Protein AF-A0A2D7XCR6-F1 (afdb_monomer)

Solvent-accessible surface area (backbone atoms only — not comparable to full-atom values): 17387 Å² total; per-residue (Å²): 134,80,71,100,60,92,82,86,73,69,48,76,46,76,46,35,70,49,90,88,59,67,80,61,60,60,57,54,53,33,57,76,72,70,48,51,69,46,80,44,79,47,67,51,41,66,53,44,62,70,72,45,60,90,96,56,85,56,62,68,60,48,54,51,52,54,49,53,51,55,51,50,51,35,57,75,71,67,51,78,59,48,79,42,65,48,27,28,55,55,31,52,40,43,23,50,50,22,43,78,77,59,76,34,99,42,68,63,69,50,64,43,68,41,96,85,66,82,41,38,37,34,23,89,36,37,85,41,52,60,71,59,51,54,53,49,38,62,76,66,64,58,88,76,81,79,78,63,91,56,66,86,61,61,55,60,65,58,53,51,41,49,51,51,50,53,50,41,36,70,77,40,51,50,49,62,52,54,55,58,51,44,78,76,60,78,59,48,84,82,56,88,50,67,90,72,29,70,75,86,79,68,73,94,49,93,89,65,83,83,69,94,55,92,86,55,90,80,80,63,87,87,53,70,89,70,57,71,80,71,75,88,71,91,71,86,88,80,91,77,90,80,86,90,85,80,88,88,82,89,78,86,85,76,92,80,90,81,88,56,94,78,88,84,91,130

pLDDT: mean 78.35, std 23.24, range [24.52, 97.38]

Structure (mmCIF, N/CA/C/O backbone):
data_AF-A0A2D7XCR6-F1
#
_entry.id   AF-A0A2D7XCR6-F1
#
loop_
_atom_site.group_PDB
_atom_site.id
_atom_site.type_symbol
_atom_site.label_atom_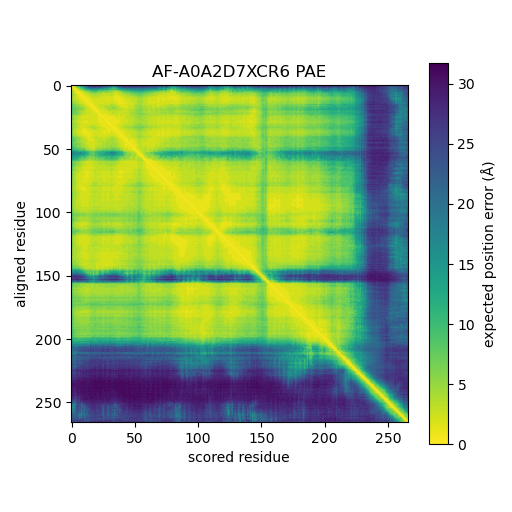id
_atom_site.label_alt_id
_atom_site.label_comp_id
_atom_site.label_asym_id
_atom_site.label_entity_id
_atom_site.label_seq_id
_atom_site.pdbx_PDB_ins_code
_atom_site.Cartn_x
_atom_site.Cartn_y
_atom_site.Cartn_z
_atom_site.occupancy
_atom_site.B_iso_or_equiv
_atom_site.auth_seq_id
_atom_site.auth_comp_id
_atom_site.auth_asym_id
_atom_site.auth_atom_id
_atom_site.pdbx_PDB_model_num
ATOM 1 N N . SER A 1 1 ? -23.474 -5.824 -7.980 1.00 49.12 1 SER A N 1
ATOM 2 C CA . SER A 1 1 ? -22.971 -7.173 -8.308 1.00 49.12 1 SER A CA 1
ATOM 3 C C . SER A 1 1 ? -22.503 -7.829 -7.018 1.00 49.12 1 SER A C 1
ATOM 5 O O . SER A 1 1 ? -21.918 -7.147 -6.189 1.00 49.12 1 SER A O 1
ATOM 7 N N . ARG A 1 2 ? -22.818 -9.109 -6.791 1.00 58.44 2 ARG A N 1
ATOM 8 C CA . ARG A 1 2 ? -22.261 -9.889 -5.671 1.00 58.44 2 ARG A CA 1
ATOM 9 C C . ARG A 1 2 ? -20.983 -10.569 -6.161 1.00 58.44 2 ARG A C 1
ATOM 11 O O . ARG A 1 2 ? -20.932 -10.966 -7.323 1.00 58.44 2 ARG A O 1
ATOM 18 N N . ALA A 1 3 ? -19.952 -10.645 -5.325 1.00 73.25 3 ALA A N 1
ATOM 19 C CA . ALA A 1 3 ? -18.732 -11.365 -5.678 1.00 73.25 3 ALA A CA 1
ATOM 20 C C . ALA A 1 3 ? -19.040 -12.843 -5.986 1.00 73.25 3 ALA A C 1
ATOM 22 O O . ALA A 1 3 ? -19.986 -13.389 -5.417 1.00 73.25 3 ALA A O 1
ATOM 23 N N . PRO A 1 4 ? -18.251 -13.504 -6.854 1.00 86.38 4 PRO A N 1
ATOM 24 C CA . PRO A 1 4 ? -18.495 -14.894 -7.251 1.00 86.38 4 PRO A CA 1
ATOM 25 C C . PRO A 1 4 ? -18.226 -15.916 -6.131 1.00 86.38 4 PRO A C 1
ATOM 27 O O . PRO A 1 4 ? -18.365 -17.114 -6.346 1.00 86.38 4 PRO A O 1
ATOM 30 N N . PHE A 1 5 ? -17.830 -15.460 -4.942 1.00 85.62 5 PHE A N 1
ATOM 31 C CA . PHE A 1 5 ? -17.556 -16.276 -3.766 1.00 85.62 5 PHE A CA 1
ATOM 32 C C . PHE A 1 5 ? -18.066 -15.573 -2.506 1.00 85.62 5 PHE A C 1
ATOM 34 O O . PHE A 1 5 ? -18.147 -14.343 -2.456 1.00 85.62 5 PHE A O 1
ATOM 41 N N . HIS A 1 6 ? -18.379 -16.365 -1.482 1.00 88.81 6 HIS A N 1
ATOM 42 C CA . HIS A 1 6 ? -18.722 -15.852 -0.161 1.00 88.81 6 HIS A CA 1
ATOM 43 C C . HIS A 1 6 ? -17.471 -15.318 0.539 1.00 88.81 6 HIS A C 1
ATOM 45 O O . HIS A 1 6 ? -16.417 -15.960 0.527 1.00 88.81 6 HIS A O 1
ATOM 51 N N . PHE A 1 7 ? -17.592 -14.155 1.164 1.00 91.38 7 PHE A N 1
ATOM 52 C CA . PHE A 1 7 ? -16.589 -13.627 2.071 1.00 91.38 7 PHE A CA 1
ATOM 53 C C . PHE A 1 7 ? -17.271 -12.756 3.119 1.00 91.38 7 PHE A C 1
ATOM 55 O O . PHE A 1 7 ? -18.288 -12.122 2.838 1.00 91.38 7 PHE A O 1
ATOM 62 N N . ASP A 1 8 ? -16.640 -12.681 4.281 1.00 92.62 8 ASP A N 1
ATOM 63 C CA . ASP A 1 8 ? -17.009 -11.768 5.352 1.00 92.62 8 ASP A CA 1
ATOM 64 C C . ASP A 1 8 ? -15.968 -10.650 5.441 1.00 92.62 8 ASP A C 1
ATOM 66 O O . ASP A 1 8 ? -14.789 -10.846 5.120 1.00 92.62 8 ASP A O 1
ATOM 70 N N . ILE A 1 9 ? -16.403 -9.462 5.855 1.00 92.75 9 ILE A N 1
ATOM 71 C CA . ILE A 1 9 ? -15.522 -8.324 6.124 1.00 92.75 9 ILE A CA 1
ATOM 72 C C . ILE A 1 9 ? -15.723 -7.896 7.568 1.00 92.75 9 ILE A C 1
ATOM 74 O O . ILE A 1 9 ? -16.848 -7.702 8.018 1.00 92.75 9 ILE A O 1
ATOM 78 N N . VAL A 1 10 ? -14.600 -7.683 8.247 1.00 96.19 10 VAL A N 1
ATOM 79 C CA . VAL A 1 10 ? -14.522 -6.911 9.481 1.00 96.19 10 VAL A CA 1
ATOM 80 C C . VAL A 1 10 ? -13.624 -5.705 9.222 1.00 96.19 10 VAL A C 1
ATOM 82 O O . VAL A 1 10 ? -12.484 -5.849 8.770 1.00 96.19 10 VAL A O 1
ATOM 85 N N . ALA A 1 11 ? -14.149 -4.503 9.441 1.00 96.25 11 ALA A N 1
ATOM 86 C CA . ALA A 1 11 ? -13.368 -3.278 9.360 1.00 96.25 11 ALA A CA 1
ATOM 87 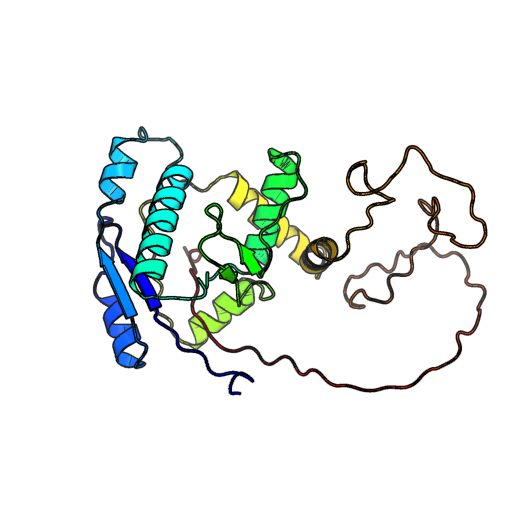C C . ALA A 1 11 ? -12.492 -3.157 10.612 1.00 96.25 11 ALA A C 1
ATOM 89 O O . ALA A 1 11 ? -12.982 -3.259 11.730 1.00 96.25 11 ALA A O 1
ATOM 90 N N . VAL A 1 12 ? -11.191 -2.934 10.442 1.00 96.00 12 VAL A N 1
ATOM 91 C CA . VAL A 1 12 ? -10.270 -2.769 11.573 1.00 96.00 12 VAL A CA 1
ATOM 92 C C . VAL A 1 12 ? -9.642 -1.392 11.500 1.00 96.00 12 VAL A C 1
ATOM 94 O O . VAL A 1 12 ? -9.041 -1.029 10.487 1.00 96.00 12 VAL A O 1
ATOM 97 N N . ASN A 1 13 ? -9.749 -0.640 12.588 1.00 93.75 13 ASN A N 1
ATOM 98 C CA . ASN A 1 13 ? -9.072 0.635 12.753 1.00 93.75 13 ASN A CA 1
ATOM 99 C C . ASN A 1 13 ? -8.152 0.580 13.973 1.00 93.75 13 ASN A C 1
ATOM 101 O O . ASN A 1 13 ? -8.473 -0.066 14.964 1.00 93.75 13 ASN A O 1
ATOM 105 N N . LEU A 1 14 ? -6.998 1.241 13.871 1.00 92.44 14 LEU A N 1
ATOM 106 C CA . LEU A 1 14 ? -6.102 1.457 14.999 1.00 92.44 14 LEU A CA 1
ATOM 107 C C . LEU A 1 14 ? -6.223 2.915 15.429 1.00 92.44 14 LEU A C 1
ATOM 109 O O . LEU A 1 14 ? -5.704 3.799 14.738 1.00 92.44 14 LEU A O 1
ATOM 113 N N . ASP A 1 15 ? -6.833 3.137 16.584 1.00 91.56 15 ASP A N 1
ATOM 114 C CA . ASP A 1 15 ? -6.722 4.397 17.294 1.00 91.56 15 ASP A CA 1
ATOM 115 C C . ASP A 1 15 ? -5.353 4.449 17.981 1.00 91.56 15 ASP A C 1
ATOM 117 O O . ASP A 1 15 ? -5.060 3.714 18.927 1.00 91.56 15 ASP A O 1
ATOM 121 N N . GLN A 1 16 ? -4.504 5.323 17.446 1.00 89.31 16 GLN A N 1
ATOM 122 C CA . GLN A 1 16 ? -3.121 5.512 17.873 1.00 89.31 16 GLN A CA 1
ATOM 123 C C . GLN A 1 16 ? -2.984 6.489 19.055 1.00 89.31 16 GLN A C 1
ATOM 125 O O . GLN A 1 16 ? -1.853 6.825 19.417 1.00 89.31 16 GLN A O 1
ATOM 130 N N . LYS A 1 17 ? -4.112 6.983 19.592 1.00 90.44 17 LYS A N 1
ATOM 131 C CA . LYS A 1 17 ? -4.219 8.030 20.620 1.00 90.44 17 LYS A CA 1
ATOM 132 C C . LYS A 1 17 ? -3.525 9.333 20.233 1.00 90.44 17 LYS A C 1
ATOM 134 O O . LYS A 1 17 ? -2.878 9.994 21.040 1.00 90.44 17 LYS A O 1
ATOM 139 N N . GLN A 1 18 ? -3.668 9.709 18.960 1.00 85.50 18 GLN A N 1
ATOM 140 C CA . GLN A 1 18 ? -3.174 10.996 18.472 1.00 85.50 18 GLN A CA 1
ATOM 141 C C . GLN A 1 18 ? -4.037 12.135 19.036 1.00 85.50 18 GLN A C 1
ATOM 143 O O . GLN A 1 18 ? -5.265 12.008 19.058 1.00 85.50 18 GLN A O 1
ATOM 148 N N . PRO A 1 19 ? -3.442 13.274 19.428 1.00 85.69 19 PRO A N 1
ATOM 149 C CA . PRO A 1 19 ? -4.211 14.446 19.827 1.00 85.69 19 PRO A CA 1
ATOM 150 C C . PRO A 1 19 ? -5.190 14.881 18.727 1.00 85.69 19 PRO A C 1
ATOM 152 O O . PRO A 1 19 ? -4.797 15.077 17.576 1.00 85.69 19 PRO A O 1
ATOM 155 N N . GLY A 1 20 ? -6.466 15.034 19.091 1.00 85.50 20 GLY A N 1
ATOM 156 C CA . GLY A 1 20 ? -7.524 15.464 18.172 1.00 85.50 20 GLY A CA 1
ATOM 157 C C . GLY A 1 20 ? -8.059 14.381 17.228 1.00 85.50 20 GLY A C 1
ATOM 158 O O . GLY A 1 20 ? -8.807 14.714 16.311 1.00 85.50 20 GLY A O 1
ATOM 159 N N . PHE A 1 21 ? -7.702 13.105 17.420 1.00 86.75 21 PHE A N 1
ATOM 160 C CA . PHE A 1 21 ? -8.292 12.010 16.649 1.00 86.75 21 PHE A CA 1
ATOM 161 C C . PHE A 1 21 ? -9.801 11.877 16.958 1.00 86.75 21 PHE A C 1
ATOM 163 O O . PHE A 1 21 ? -10.176 11.786 18.129 1.00 86.75 21 PHE A O 1
ATOM 170 N N . PRO A 1 22 ? -10.689 11.878 15.947 1.00 89.38 22 PRO A N 1
ATOM 171 C CA . PRO A 1 22 ? -12.131 11.833 16.169 1.00 89.38 22 PRO A CA 1
ATOM 172 C C . PRO A 1 22 ? -12.611 10.392 16.411 1.00 89.38 22 PRO A C 1
ATOM 174 O O . PRO A 1 22 ? -13.105 9.731 15.499 1.00 89.38 22 PRO A O 1
ATOM 177 N N . GLU A 1 23 ? -12.483 9.911 17.652 1.00 90.94 23 GLU A N 1
ATOM 178 C CA . GLU A 1 23 ? -12.751 8.509 18.039 1.00 90.94 23 GLU A CA 1
ATOM 179 C C . GLU A 1 23 ? -14.163 8.005 17.665 1.00 90.94 23 GLU A C 1
ATOM 181 O O . GLU A 1 23 ? -14.343 6.814 17.428 1.00 90.94 23 GLU A O 1
ATOM 186 N N . HIS A 1 24 ? -15.155 8.898 17.572 1.00 91.56 24 HIS A N 1
ATOM 187 C CA . HIS A 1 24 ? -16.562 8.558 17.323 1.00 91.56 24 HIS A CA 1
ATOM 188 C C . HIS A 1 24 ? -16.925 8.422 15.834 1.00 91.56 24 HIS A C 1
ATOM 190 O O . HIS A 1 24 ? -17.811 7.647 15.485 1.00 91.56 24 HIS A O 1
ATOM 196 N N . VAL A 1 25 ? -16.214 9.116 14.938 1.00 93.06 25 VAL A N 1
ATOM 197 C CA . VAL A 1 25 ? -16.623 9.266 13.528 1.00 93.06 25 VAL A CA 1
ATOM 198 C C . VAL A 1 25 ? -16.671 7.931 12.786 1.00 93.06 25 VAL A C 1
ATOM 200 O O . VAL A 1 25 ? -17.618 7.659 12.050 1.00 93.06 25 VAL A O 1
ATOM 203 N N . LEU A 1 26 ? -15.643 7.092 12.946 1.00 93.12 26 LEU A N 1
ATOM 204 C CA . LEU A 1 26 ? -15.580 5.820 12.225 1.00 93.12 26 LEU A CA 1
ATOM 205 C C . LEU A 1 26 ? -16.537 4.761 12.797 1.00 93.12 26 LEU A C 1
ATOM 207 O O . LEU A 1 26 ? -17.224 4.137 11.988 1.00 93.12 26 LEU A O 1
ATOM 211 N N . PRO A 1 27 ? -16.616 4.546 14.129 1.00 94.31 27 PRO A N 1
ATOM 212 C CA . PRO A 1 27 ? -17.611 3.648 14.714 1.00 94.31 27 PRO A CA 1
ATOM 213 C C . PRO A 1 27 ? -19.043 4.001 14.311 1.00 94.31 27 PRO A C 1
ATOM 215 O O . PRO A 1 27 ? -19.728 3.146 13.760 1.00 94.31 27 PRO A O 1
ATOM 218 N N . GLU A 1 28 ? -19.460 5.260 14.478 1.00 96.12 28 GLU A N 1
ATOM 219 C CA . GLU A 1 28 ? -20.821 5.703 14.140 1.00 96.12 28 GLU A CA 1
ATOM 220 C C . GLU A 1 28 ? -21.137 5.475 12.657 1.00 96.12 28 GLU A C 1
ATOM 222 O O . GLU A 1 28 ? -22.209 4.981 12.302 1.00 96.12 28 GLU A O 1
ATOM 227 N N . TYR A 1 29 ? -20.179 5.770 11.772 1.00 95.62 29 TYR A N 1
ATOM 228 C CA . TYR A 1 29 ? -20.336 5.503 10.348 1.00 95.62 29 TYR A CA 1
ATOM 229 C C . TYR A 1 29 ? -20.498 4.006 10.053 1.00 95.62 29 TYR A C 1
ATOM 231 O O . TYR A 1 29 ? -21.426 3.630 9.337 1.00 95.62 29 TYR A O 1
ATOM 239 N N . LEU A 1 30 ? -19.631 3.148 10.602 1.00 95.12 30 LEU A N 1
ATOM 240 C CA . LEU A 1 30 ? -19.662 1.700 10.361 1.00 95.12 30 LEU A CA 1
ATOM 241 C C . LEU A 1 30 ? -20.929 1.047 10.930 1.00 95.12 30 LEU A C 1
ATOM 243 O O . LEU A 1 30 ? -21.522 0.199 10.257 1.00 95.12 30 LEU A O 1
ATOM 247 N N . GLU A 1 31 ? -21.384 1.487 12.105 1.00 96.00 31 GLU A N 1
ATOM 248 C CA . GLU A 1 31 ? -22.674 1.104 12.686 1.00 96.00 31 GLU A CA 1
ATOM 249 C C . GLU A 1 31 ? -23.835 1.505 11.770 1.00 96.00 31 GLU A C 1
ATOM 251 O O . GLU A 1 31 ? -24.690 0.670 11.467 1.00 96.00 31 GLU A O 1
ATOM 256 N N . SER A 1 32 ? -23.839 2.742 11.254 1.00 96.06 32 SER A N 1
ATOM 257 C CA . SER A 1 32 ? -24.925 3.255 10.403 1.00 96.06 32 SER A CA 1
ATOM 258 C C . SER A 1 32 ? -25.136 2.451 9.113 1.00 96.06 32 SER A C 1
ATOM 260 O O . SER A 1 32 ? -26.256 2.375 8.605 1.00 96.06 32 SER A O 1
ATOM 262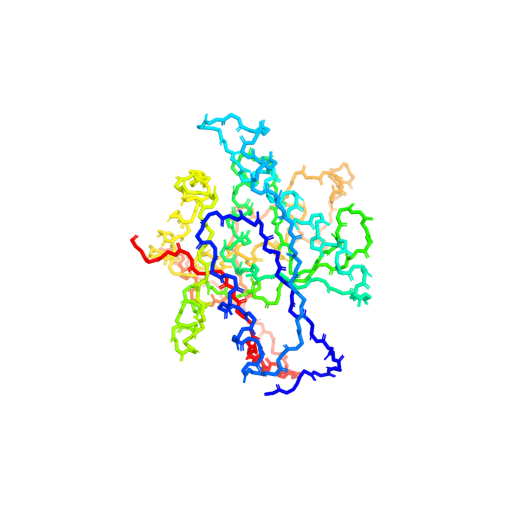 N N . ILE A 1 33 ? -24.077 1.819 8.596 1.00 95.00 33 ILE A N 1
ATOM 263 C CA . ILE A 1 33 ? -24.119 0.980 7.389 1.00 95.00 33 ILE A CA 1
ATOM 264 C C . ILE A 1 33 ? -24.122 -0.527 7.693 1.00 95.00 33 ILE A C 1
ATOM 266 O O . ILE A 1 33 ? -24.093 -1.333 6.762 1.00 95.00 33 ILE A O 1
ATOM 270 N N . GLY A 1 34 ? -24.154 -0.919 8.972 1.00 95.00 34 GLY A N 1
ATOM 271 C CA . GLY A 1 34 ? -24.214 -2.316 9.408 1.00 95.00 34 GLY A CA 1
ATOM 272 C C . GLY A 1 34 ? -22.967 -3.140 9.075 1.00 95.00 34 GLY A C 1
ATOM 273 O O . GLY A 1 34 ? -23.080 -4.338 8.814 1.00 95.00 34 GLY A O 1
ATOM 274 N N . VAL A 1 35 ? -21.783 -2.521 9.042 1.00 94.25 35 VAL A N 1
ATOM 275 C CA . VAL A 1 35 ? -20.514 -3.217 8.775 1.00 94.25 35 VAL A CA 1
ATOM 276 C C . VAL A 1 35 ? -19.869 -3.641 10.098 1.00 94.25 35 VAL A C 1
ATOM 278 O O . VAL A 1 35 ? -19.587 -2.773 10.919 1.00 94.25 35 VAL A O 1
ATOM 281 N N . PRO A 1 36 ? -19.572 -4.939 10.315 1.00 94.94 36 PRO A N 1
ATOM 282 C CA . PRO A 1 36 ? -18.836 -5.390 11.494 1.00 94.94 36 PRO A CA 1
ATOM 283 C C . PRO A 1 36 ? -17.466 -4.719 11.592 1.00 94.94 36 PRO A C 1
ATOM 285 O O . PRO A 1 36 ? -16.758 -4.601 10.587 1.00 94.94 36 PRO A O 1
ATOM 288 N N . TYR A 1 37 ? -17.060 -4.319 12.796 1.00 96.69 37 TYR A N 1
ATOM 289 C CA . TYR A 1 37 ? -15.791 -3.625 12.988 1.00 96.69 37 TYR A CA 1
ATOM 290 C C . TYR A 1 37 ? -15.114 -3.920 14.329 1.00 96.69 37 TYR A C 1
ATOM 292 O O . TYR A 1 37 ? -15.741 -4.387 15.275 1.00 96.69 37 TYR A O 1
ATOM 300 N N . HIS A 1 38 ? -13.813 -3.629 14.389 1.00 96.19 38 HIS A N 1
ATOM 301 C CA . HIS A 1 38 ? -12.970 -3.670 15.584 1.00 96.19 38 HIS A CA 1
ATOM 302 C C . HIS A 1 38 ? -12.130 -2.392 15.661 1.00 96.19 38 HIS A C 1
ATOM 304 O O . HIS A 1 38 ? -11.349 -2.102 14.747 1.00 96.19 38 HIS A O 1
ATOM 310 N N . ILE A 1 39 ? -12.272 -1.639 16.753 1.00 95.69 39 ILE A N 1
ATOM 311 C CA . ILE A 1 39 ? -11.415 -0.485 17.052 1.00 95.69 39 ILE A CA 1
ATOM 312 C C . ILE A 1 39 ? -10.337 -0.927 18.036 1.00 95.69 39 ILE A C 1
ATOM 314 O O . ILE A 1 39 ? -10.586 -1.108 19.229 1.00 95.69 39 ILE A O 1
ATOM 318 N N . GLU A 1 40 ? -9.123 -1.090 17.529 1.00 95.69 40 GLU A N 1
ATOM 319 C CA . GLU A 1 40 ? -7.957 -1.372 18.350 1.00 95.69 40 GLU A CA 1
ATOM 320 C C . GLU A 1 40 ? -7.434 -0.065 18.946 1.00 95.69 40 GLU A C 1
ATOM 322 O O . GLU A 1 40 ? -7.089 0.858 18.213 1.00 95.69 40 GLU A O 1
ATOM 327 N N . ASN A 1 41 ? -7.347 0.010 20.270 1.00 94.50 41 ASN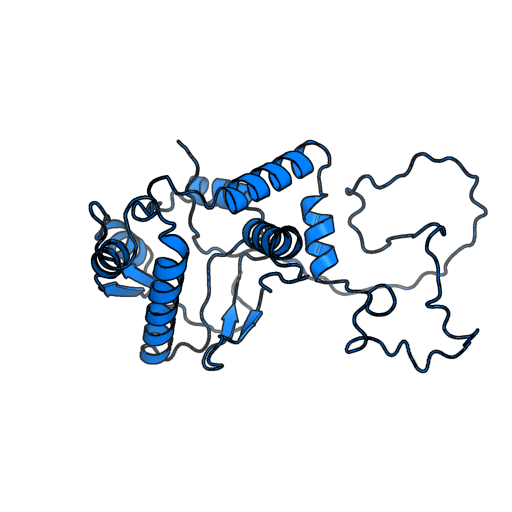 A N 1
ATOM 328 C CA . ASN A 1 41 ? -6.863 1.192 20.975 1.00 94.50 41 ASN A CA 1
ATOM 329 C C . ASN A 1 41 ? -5.436 0.947 21.471 1.00 94.50 41 ASN A C 1
ATOM 331 O O . ASN A 1 41 ? -5.243 0.169 22.405 1.00 94.50 41 ASN A O 1
ATOM 335 N N . GLN A 1 42 ? -4.437 1.619 20.891 1.00 92.56 42 GLN A N 1
ATOM 336 C CA . GLN A 1 42 ? -3.060 1.582 21.394 1.00 92.56 42 GLN A CA 1
ATOM 337 C C . GLN A 1 42 ? -2.371 2.929 21.255 1.00 92.56 42 GLN A C 1
ATOM 339 O O . GLN A 1 42 ? -2.298 3.486 20.167 1.00 92.56 42 GLN A O 1
ATOM 344 N N . ASP A 1 43 ? -1.747 3.403 22.331 1.00 91.06 43 ASP A N 1
ATOM 345 C CA . ASP A 1 43 ? -0.948 4.625 22.290 1.00 91.06 43 ASP A CA 1
ATOM 346 C C . ASP A 1 43 ? 0.411 4.390 21.611 1.00 91.06 43 ASP A C 1
ATOM 348 O O . ASP A 1 43 ? 1.461 4.264 22.244 1.00 91.06 43 ASP A O 1
ATOM 352 N N . THR A 1 44 ? 0.399 4.311 20.281 1.00 89.75 44 THR A N 1
ATOM 353 C CA . THR A 1 44 ? 1.628 4.326 19.485 1.00 89.75 44 THR A CA 1
ATOM 354 C C . THR A 1 44 ? 2.154 5.741 19.279 1.00 89.75 44 THR A C 1
ATOM 356 O O . THR A 1 44 ? 3.335 5.893 18.964 1.00 89.75 44 THR A O 1
ATOM 359 N N . TYR A 1 45 ? 1.310 6.766 19.445 1.00 86.69 45 TYR A N 1
ATOM 360 C CA . TYR A 1 45 ? 1.694 8.171 19.319 1.00 86.69 45 TYR A CA 1
ATOM 361 C C . TYR A 1 45 ? 2.829 8.511 20.291 1.00 86.69 45 TYR A C 1
ATOM 363 O O . TYR A 1 45 ? 3.914 8.894 19.850 1.00 86.69 45 TYR A O 1
ATOM 371 N N . SER A 1 46 ? 2.632 8.262 21.587 1.00 88.06 46 SER A N 1
ATOM 372 C CA . SER A 1 46 ? 3.622 8.542 22.632 1.00 88.06 46 SER A CA 1
ATOM 373 C C . SER A 1 46 ? 4.892 7.708 22.482 1.00 88.06 46 SER A C 1
ATOM 375 O O . SER A 1 46 ? 5.981 8.149 22.847 1.00 88.06 46 SER A O 1
ATOM 377 N N . VAL A 1 47 ? 4.791 6.489 21.938 1.00 89.31 47 VAL A N 1
ATOM 378 C CA . VAL A 1 47 ? 5.977 5.671 21.637 1.00 89.31 47 VAL A CA 1
ATOM 379 C C . VAL A 1 47 ? 6.803 6.308 20.525 1.00 89.31 47 VAL A C 1
ATOM 381 O O . VAL A 1 47 ? 8.020 6.421 20.657 1.00 89.31 47 VAL A O 1
ATOM 384 N N . VAL A 1 48 ? 6.159 6.725 19.435 1.00 87.19 48 VAL A N 1
ATOM 385 C CA . VAL A 1 48 ? 6.841 7.317 18.281 1.00 87.19 48 VAL A CA 1
ATOM 386 C C . VAL A 1 48 ? 7.501 8.643 18.658 1.00 87.19 48 VAL A C 1
ATOM 388 O O . VAL A 1 48 ? 8.688 8.810 18.382 1.00 87.19 48 VAL A O 1
ATOM 391 N N . THR A 1 49 ? 6.780 9.536 19.341 1.00 84.69 49 THR A N 1
ATOM 392 C CA . THR A 1 49 ? 7.292 10.853 19.759 1.00 84.69 49 THR A CA 1
ATOM 393 C C . THR A 1 49 ? 8.402 10.764 20.803 1.00 84.69 49 THR A C 1
ATOM 395 O O . THR A 1 49 ? 9.301 11.597 20.807 1.00 84.69 49 THR A O 1
ATOM 398 N N . ARG A 1 50 ? 8.394 9.732 21.654 1.00 88.31 50 ARG A N 1
ATOM 399 C CA . ARG A 1 50 ? 9.475 9.479 22.617 1.00 88.31 50 ARG A CA 1
ATOM 400 C C . ARG A 1 50 ? 10.743 8.925 21.965 1.00 88.31 50 ARG A C 1
ATOM 402 O O . ARG A 1 50 ? 11.841 9.240 22.410 1.00 88.31 50 ARG A O 1
ATOM 409 N N . VAL A 1 51 ? 10.604 8.040 20.976 1.00 87.88 51 VAL A N 1
ATOM 410 C CA . VAL A 1 51 ? 11.744 7.322 20.373 1.00 87.88 51 VAL A CA 1
ATOM 411 C C . VAL A 1 51 ? 12.438 8.146 19.293 1.00 87.88 51 VAL A C 1
ATOM 413 O O . VAL A 1 51 ? 13.653 8.049 19.130 1.00 87.88 51 VAL A O 1
ATOM 416 N N . ILE A 1 52 ? 11.679 8.914 18.520 1.00 81.44 52 ILE A N 1
ATOM 417 C CA . ILE A 1 52 ? 12.203 9.666 17.387 1.00 81.44 52 ILE A CA 1
ATOM 418 C C . ILE A 1 52 ? 12.334 11.136 17.799 1.00 81.44 52 ILE A C 1
ATOM 420 O O . ILE A 1 52 ? 11.327 11.754 18.142 1.00 81.44 52 ILE A O 1
ATOM 424 N N . PRO A 1 53 ? 13.550 11.711 17.745 1.00 77.88 53 PRO A N 1
ATOM 425 C CA . PRO A 1 53 ? 13.754 13.118 18.051 1.00 77.88 53 PRO A CA 1
ATOM 426 C C . PRO A 1 53 ? 12.917 14.030 17.157 1.00 77.88 53 PRO A C 1
ATOM 428 O O . PRO A 1 53 ? 12.670 13.724 15.985 1.00 77.88 53 PRO A O 1
ATOM 431 N N . GLU A 1 54 ? 12.551 15.188 17.694 1.00 72.38 54 GLU A N 1
ATOM 432 C CA . GLU A 1 54 ? 11.849 16.222 16.943 1.00 72.38 54 GLU A CA 1
ATOM 433 C C . GLU A 1 54 ? 12.619 16.600 15.662 1.00 72.38 54 GLU A C 1
ATOM 435 O O . GLU A 1 54 ? 13.852 16.616 15.617 1.00 72.38 54 GLU A O 1
ATOM 440 N N . GLY A 1 55 ? 11.884 16.828 14.572 1.00 67.44 55 GLY A N 1
ATOM 441 C CA . GLY A 1 55 ? 12.460 17.124 13.259 1.00 67.44 55 GLY A CA 1
ATOM 442 C C . GLY A 1 55 ? 12.930 15.903 12.455 1.00 67.44 55 GLY A C 1
ATOM 443 O O . GLY A 1 55 ? 13.263 16.058 11.279 1.00 67.44 55 GLY A O 1
ATOM 444 N N . LYS A 1 56 ? 12.920 14.685 13.014 1.00 70.81 56 LYS A N 1
ATOM 445 C CA . LYS A 1 56 ? 13.218 13.445 12.272 1.00 70.81 56 LYS A CA 1
ATOM 446 C C . LYS A 1 56 ? 11.947 12.760 11.759 1.00 70.81 56 LYS A C 1
ATOM 448 O O . LYS A 1 56 ? 10.859 12.904 12.308 1.00 70.81 56 LYS A O 1
ATOM 453 N N . THR A 1 57 ? 12.102 11.953 10.709 1.00 73.56 57 THR A N 1
ATOM 454 C CA . THR A 1 57 ? 10.982 11.272 10.046 1.00 73.56 57 THR A CA 1
ATOM 455 C C . THR A 1 57 ? 10.343 10.196 10.931 1.00 73.56 57 THR A C 1
ATOM 457 O O . THR A 1 57 ? 10.873 9.095 11.093 1.00 73.56 57 THR A O 1
ATOM 460 N N . MET A 1 58 ? 9.138 10.483 11.422 1.00 77.44 58 MET A N 1
ATOM 461 C CA . MET A 1 58 ? 8.319 9.593 12.260 1.00 77.44 58 MET A CA 1
ATOM 462 C C . MET A 1 58 ? 7.736 8.385 11.506 1.00 77.44 58 MET A C 1
ATOM 464 O O . MET A 1 58 ? 7.510 7.311 12.075 1.00 77.44 58 MET A O 1
ATOM 468 N N . CYS A 1 59 ? 7.494 8.546 10.201 1.00 76.12 59 CYS A N 1
ATOM 469 C CA . CYS A 1 59 ? 6.665 7.646 9.395 1.00 76.12 59 CYS A CA 1
ATOM 470 C C . CYS A 1 59 ? 7.178 6.200 9.344 1.00 76.12 59 CYS A C 1
ATOM 472 O O . CYS A 1 59 ? 6.376 5.267 9.292 1.00 76.12 59 CYS A O 1
ATOM 474 N N . SER A 1 60 ? 8.499 5.989 9.387 1.00 78.75 60 SER A N 1
ATOM 475 C CA . SER A 1 60 ? 9.080 4.639 9.350 1.00 78.75 60 SER A CA 1
ATOM 476 C C . SER A 1 60 ? 8.715 3.819 10.591 1.00 78.75 60 SER A C 1
ATOM 478 O O . SER A 1 60 ? 8.309 2.663 10.468 1.00 78.75 60 SER A O 1
ATOM 480 N N . LEU A 1 61 ? 8.838 4.398 11.792 1.00 84.62 61 LEU A N 1
ATOM 481 C CA . LEU A 1 61 ? 8.497 3.702 13.035 1.00 84.62 61 LEU A CA 1
ATOM 482 C C . LEU A 1 61 ? 6.982 3.560 13.191 1.00 84.62 61 LEU A C 1
ATOM 484 O O . LEU A 1 61 ? 6.509 2.449 13.426 1.00 84.62 61 LEU A O 1
ATOM 488 N N . CYS A 1 62 ? 6.236 4.642 12.962 1.00 85.19 62 CYS A N 1
ATOM 489 C CA . CYS A 1 62 ? 4.773 4.637 12.986 1.00 85.19 62 CYS A CA 1
ATOM 490 C C . CYS A 1 62 ? 4.193 3.549 12.063 1.00 85.19 62 CYS A C 1
ATOM 492 O O . CYS A 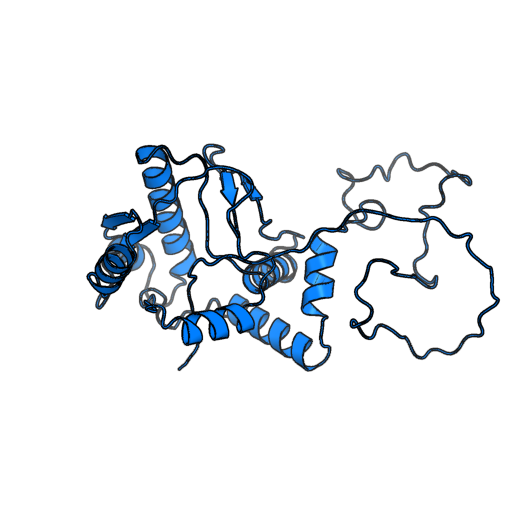1 62 ? 3.441 2.683 12.510 1.00 85.19 62 CYS A O 1
ATOM 494 N N . SER A 1 63 ? 4.624 3.494 10.795 1.00 84.50 63 SER A N 1
ATOM 495 C CA . SER A 1 63 ? 4.123 2.488 9.852 1.00 84.50 63 SER A CA 1
ATOM 496 C C . SER A 1 63 ? 4.461 1.052 10.263 1.00 84.50 63 SER A C 1
ATOM 498 O O . SER A 1 63 ? 3.684 0.150 9.934 1.00 84.50 63 SER A O 1
ATOM 500 N N . ARG A 1 64 ? 5.606 0.814 10.918 1.00 85.62 64 ARG A N 1
ATOM 501 C CA . ARG A 1 64 ? 5.989 -0.520 11.406 1.00 85.62 64 ARG A CA 1
ATOM 502 C C . ARG A 1 64 ? 5.120 -0.949 12.584 1.00 85.62 64 ARG A C 1
ATOM 504 O O . ARG A 1 64 ? 4.601 -2.061 12.551 1.00 85.62 64 ARG A O 1
ATOM 511 N N . LEU A 1 65 ? 4.914 -0.062 13.560 1.00 90.94 65 LEU A N 1
ATOM 512 C CA . LEU A 1 65 ? 4.051 -0.317 14.717 1.00 90.94 65 LEU A CA 1
ATOM 513 C C . LEU A 1 65 ? 2.606 -0.576 14.280 1.00 90.94 65 LEU A C 1
ATOM 515 O O . LEU A 1 65 ? 2.063 -1.638 14.580 1.00 90.94 65 LEU A O 1
ATOM 519 N N . ARG A 1 66 ? 2.033 0.320 13.463 1.00 90.25 66 ARG A N 1
ATOM 520 C CA . ARG A 1 66 ? 0.669 0.181 12.932 1.00 90.25 66 ARG A CA 1
ATOM 521 C C . ARG A 1 66 ? 0.466 -1.158 12.233 1.00 90.25 66 ARG A C 1
ATOM 523 O O . ARG A 1 66 ? -0.518 -1.845 12.473 1.00 90.25 66 ARG A O 1
ATOM 530 N N . ARG A 1 67 ? 1.408 -1.552 11.372 1.00 89.94 67 ARG A N 1
ATOM 531 C CA . ARG A 1 67 ? 1.317 -2.824 10.645 1.00 89.94 67 ARG A CA 1
ATOM 532 C C . ARG A 1 67 ? 1.388 -4.030 11.580 1.00 89.94 67 ARG A C 1
ATOM 534 O O . ARG A 1 67 ? 0.604 -4.953 11.401 1.00 89.94 67 ARG A O 1
ATOM 541 N N . GLY A 1 68 ? 2.307 -4.021 12.547 1.00 91.50 68 GLY A N 1
ATOM 542 C CA . GLY A 1 68 ? 2.440 -5.107 13.519 1.00 91.50 68 GLY A CA 1
ATOM 543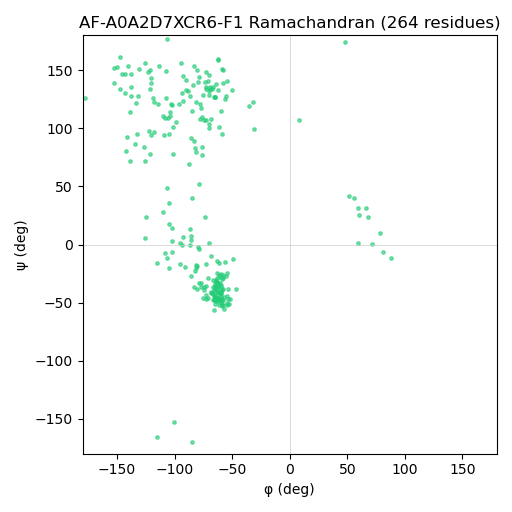 C C . GLY A 1 68 ? 1.160 -5.310 14.329 1.00 91.50 68 GLY A C 1
ATOM 544 O O . GLY A 1 68 ? 0.690 -6.436 14.460 1.00 91.50 68 GLY A O 1
ATOM 545 N N . ILE A 1 69 ? 0.555 -4.213 14.785 1.00 93.88 69 ILE A N 1
ATOM 546 C CA . ILE A 1 69 ? -0.701 -4.233 15.539 1.00 93.88 69 ILE A CA 1
ATOM 547 C C . ILE A 1 69 ? -1.853 -4.752 14.676 1.00 93.88 69 ILE A C 1
ATOM 549 O O . ILE A 1 69 ? -2.519 -5.703 15.069 1.00 93.88 69 ILE A O 1
ATOM 553 N N . LEU A 1 70 ? -2.042 -4.203 13.472 1.00 93.25 70 LEU A N 1
ATOM 554 C CA . LEU A 1 70 ? -3.115 -4.643 12.573 1.00 93.25 70 LEU A CA 1
ATOM 555 C C . LEU A 1 70 ? -2.994 -6.126 12.196 1.00 93.25 70 LEU A C 1
ATOM 557 O O . LEU A 1 70 ? -4.007 -6.800 12.045 1.00 93.25 70 LEU A O 1
ATOM 561 N N . TYR A 1 71 ? -1.776 -6.653 12.045 1.00 93.38 71 TYR A N 1
ATOM 562 C CA . TYR A 1 71 ? -1.577 -8.072 11.729 1.00 93.38 71 TYR A CA 1
ATOM 563 C C . TYR A 1 71 ? -1.831 -8.970 12.939 1.00 93.38 71 TYR A C 1
ATOM 565 O O . TYR A 1 71 ? -2.400 -10.044 12.777 1.00 93.38 71 TYR A O 1
ATOM 573 N N . ARG A 1 72 ? -1.464 -8.532 14.148 1.00 94.62 72 ARG A N 1
ATOM 574 C CA . ARG A 1 72 ? -1.839 -9.236 15.380 1.00 94.62 72 ARG A CA 1
ATOM 575 C C . ARG A 1 72 ? -3.362 -9.317 15.512 1.00 94.62 72 ARG A C 1
ATOM 577 O O . ARG A 1 72 ? -3.886 -10.413 15.669 1.00 94.62 72 ARG A O 1
ATOM 584 N N . VAL A 1 73 ? -4.056 -8.189 15.363 1.00 95.88 73 VAL A N 1
ATOM 585 C CA . VAL A 1 73 ? -5.527 -8.133 15.414 1.00 95.88 73 VAL A CA 1
ATOM 586 C C . VAL A 1 73 ? -6.148 -9.021 14.333 1.00 95.88 73 VAL A C 1
ATOM 588 O O . VAL A 1 73 ? -7.084 -9.762 14.606 1.00 95.88 73 VAL A O 1
ATOM 591 N N . ALA A 1 74 ? -5.595 -9.027 13.116 1.00 94.88 74 ALA A N 1
ATOM 592 C CA . ALA A 1 74 ? -6.057 -9.928 12.062 1.00 94.88 74 ALA A CA 1
ATOM 593 C C . ALA A 1 74 ? -5.948 -11.412 12.464 1.00 94.88 74 ALA A C 1
ATOM 595 O O . ALA A 1 74 ? -6.861 -12.182 12.172 1.00 94.88 74 ALA A O 1
ATOM 596 N N . THR A 1 75 ? -4.876 -11.811 13.160 1.00 94.62 75 THR A N 1
ATOM 597 C CA . THR A 1 75 ? -4.740 -13.172 13.709 1.00 94.62 75 THR A CA 1
ATOM 598 C C . THR A 1 75 ? -5.794 -13.452 14.781 1.00 94.62 75 THR A C 1
ATOM 600 O O . THR A 1 75 ? -6.435 -14.498 14.740 1.00 94.62 75 THR A O 1
ATOM 603 N N . GLU A 1 76 ? -5.990 -12.529 15.723 1.00 96.12 76 GLU A N 1
ATOM 604 C CA . GLU A 1 76 ? -6.947 -12.670 16.833 1.00 96.12 76 GLU A CA 1
ATOM 605 C C . GLU A 1 76 ? -8.395 -12.795 16.343 1.00 96.12 76 GLU A C 1
ATOM 607 O O . GLU A 1 76 ? -9.164 -13.583 16.885 1.00 96.12 76 GLU A O 1
ATOM 612 N N . LEU A 1 77 ? -8.744 -12.081 15.271 1.00 95.31 77 LEU A N 1
ATOM 613 C CA . LEU A 1 77 ? -10.054 -12.152 14.621 1.00 95.31 77 LEU A CA 1
ATOM 614 C C . LEU A 1 77 ? -10.211 -13.365 13.685 1.00 95.31 77 LEU A C 1
ATOM 616 O O . LEU A 1 77 ? -11.265 -13.533 13.074 1.00 95.31 77 LEU A O 1
ATOM 620 N N . GLY A 1 78 ? -9.176 -14.196 13.516 1.00 95.00 78 GLY A N 1
ATOM 621 C CA . GLY A 1 78 ? -9.204 -15.345 12.606 1.00 95.00 78 GLY A CA 1
ATOM 622 C C . GLY A 1 78 ? -9.257 -14.966 11.118 1.00 95.00 78 GLY A C 1
ATOM 623 O O . GLY A 1 78 ? -9.710 -15.755 10.286 1.00 95.00 78 GLY A O 1
ATOM 624 N N . ALA A 1 79 ? -8.809 -13.762 10.751 1.00 94.94 79 ALA A N 1
ATOM 625 C CA . ALA A 1 79 ? -8.878 -13.274 9.380 1.00 94.94 79 ALA A CA 1
ATOM 626 C C . ALA A 1 79 ? -7.899 -14.020 8.459 1.00 94.94 79 ALA A C 1
ATOM 628 O O . ALA A 1 79 ? -6.693 -14.079 8.694 1.00 94.94 79 ALA A O 1
ATOM 629 N N . THR A 1 80 ? -8.400 -14.528 7.329 1.00 93.06 80 THR A N 1
ATOM 630 C CA . THR A 1 80 ? -7.555 -15.236 6.344 1.00 93.06 80 THR A CA 1
ATOM 631 C C . THR A 1 80 ? -6.775 -14.298 5.419 1.00 93.06 80 THR A C 1
ATOM 633 O O . THR A 1 80 ? -5.825 -14.720 4.753 1.00 93.06 80 THR A O 1
ATOM 636 N N . LYS A 1 81 ? -7.199 -13.031 5.316 1.00 95.25 81 LYS A N 1
ATOM 637 C CA . LYS A 1 81 ? -6.602 -12.005 4.451 1.00 95.25 81 LYS A CA 1
ATOM 638 C C . LYS A 1 81 ? -6.687 -10.638 5.118 1.00 95.25 81 LYS A C 1
ATOM 640 O O . LYS A 1 81 ? -7.672 -10.332 5.777 1.00 95.25 81 LYS A O 1
ATOM 645 N N . VAL A 1 82 ? -5.688 -9.798 4.864 1.00 96.00 82 VAL A N 1
ATOM 646 C CA . VAL A 1 82 ? -5.656 -8.394 5.285 1.00 96.00 82 VAL A CA 1
ATOM 647 C C . VAL A 1 82 ? -5.804 -7.512 4.050 1.00 96.00 82 VAL A C 1
ATOM 649 O O . VAL A 1 82 ? -4.899 -7.456 3.214 1.00 96.00 82 VAL A O 1
ATOM 652 N N . ALA A 1 83 ? -6.941 -6.831 3.921 1.00 96.00 83 ALA A N 1
ATOM 653 C CA . ALA A 1 83 ? -7.178 -5.874 2.846 1.00 96.00 83 ALA A CA 1
ATOM 654 C C . ALA A 1 83 ? -6.658 -4.486 3.236 1.00 96.00 83 ALA A C 1
ATOM 656 O O . ALA A 1 83 ? -6.993 -3.972 4.298 1.00 96.00 83 ALA A O 1
ATOM 657 N N . LEU A 1 84 ? -5.834 -3.879 2.381 1.00 94.69 84 LEU A N 1
ATOM 658 C CA . LEU A 1 84 ? -5.299 -2.531 2.581 1.00 94.69 84 LEU A CA 1
ATOM 659 C C . LEU A 1 84 ? -5.726 -1.621 1.425 1.00 94.69 84 LEU A C 1
ATOM 661 O O . LEU A 1 84 ? -5.648 -2.028 0.266 1.00 94.69 84 LEU A O 1
ATOM 665 N N . GLY A 1 85 ? -6.098 -0.378 1.736 1.00 93.31 85 GLY A N 1
ATOM 666 C CA . GLY A 1 85 ? -6.635 0.607 0.785 1.00 93.31 85 GLY A CA 1
ATOM 667 C C . GLY A 1 85 ? -5.628 1.239 -0.182 1.00 93.31 85 GLY A C 1
ATOM 668 O O . GLY A 1 85 ? -5.876 2.340 -0.651 1.00 93.31 85 GLY A O 1
ATOM 669 N N . HIS A 1 86 ? -4.500 0.580 -0.472 1.00 95.19 86 HIS A N 1
ATOM 670 C CA . HIS A 1 86 ? -3.509 1.124 -1.407 1.00 95.19 86 HIS A CA 1
ATOM 671 C C . HIS A 1 86 ? -4.052 1.105 -2.838 1.00 95.19 86 HIS A C 1
ATOM 673 O O . HIS A 1 86 ? -4.527 0.061 -3.304 1.00 95.19 86 HIS A O 1
ATOM 679 N N . HIS A 1 87 ? -3.917 2.229 -3.532 1.00 95.75 87 HIS A N 1
ATOM 680 C CA . HIS A 1 87 ? -4.386 2.422 -4.904 1.00 95.75 87 HIS A CA 1
ATOM 681 C C . HIS A 1 87 ? -3.237 2.446 -5.918 1.00 95.75 87 HIS A C 1
ATOM 683 O O . HIS A 1 87 ? -2.069 2.344 -5.545 1.00 95.75 87 HIS A O 1
ATOM 689 N N . ARG A 1 88 ? -3.542 2.558 -7.217 1.00 94.75 88 ARG A N 1
ATOM 690 C CA . ARG A 1 88 ? -2.548 2.475 -8.305 1.00 94.75 88 ARG A CA 1
ATOM 691 C C . ARG A 1 88 ? -1.368 3.425 -8.103 1.00 94.75 88 ARG A C 1
ATOM 693 O O . ARG A 1 88 ? -0.212 3.019 -8.219 1.00 94.75 88 ARG A O 1
ATOM 700 N N . ASP A 1 89 ? -1.658 4.676 -7.769 1.00 94.25 89 ASP A N 1
ATOM 701 C CA . ASP A 1 89 ? -0.651 5.719 -7.572 1.00 94.25 89 ASP A CA 1
ATOM 702 C C . ASP A 1 89 ? 0.261 5.425 -6.364 1.00 94.25 89 ASP A C 1
ATOM 704 O O . ASP A 1 89 ? 1.461 5.676 -6.447 1.00 94.25 89 ASP A O 1
ATOM 708 N N . ASP A 1 90 ? -0.228 4.772 -5.298 1.00 94.31 90 ASP A N 1
ATOM 709 C CA . ASP A 1 90 ? 0.633 4.299 -4.200 1.00 94.31 90 ASP A CA 1
ATOM 710 C C . ASP A 1 90 ? 1.660 3.266 -4.671 1.00 94.31 90 ASP A C 1
ATOM 712 O O . ASP A 1 90 ? 2.820 3.276 -4.224 1.00 94.31 90 ASP A O 1
ATOM 716 N N . ILE A 1 91 ? 1.220 2.353 -5.546 1.00 96.19 91 ILE A N 1
ATOM 717 C CA . ILE A 1 91 ? 2.050 1.294 -6.125 1.00 96.19 91 ILE A CA 1
ATOM 718 C C . ILE A 1 91 ? 3.145 1.917 -6.984 1.00 96.19 91 ILE A C 1
ATOM 720 O O . ILE A 1 91 ? 4.317 1.590 -6.783 1.00 96.19 91 ILE A O 1
ATOM 724 N N . LEU A 1 92 ? 2.782 2.850 -7.868 1.00 96.19 92 LEU A N 1
ATOM 725 C CA . LEU A 1 92 ? 3.728 3.601 -8.696 1.00 96.19 92 LEU A CA 1
ATOM 726 C C . LEU A 1 92 ? 4.702 4.411 -7.844 1.00 96.19 92 LEU A C 1
ATOM 728 O O . LEU A 1 92 ? 5.911 4.313 -8.035 1.00 96.19 92 LEU A O 1
ATOM 732 N N . ALA A 1 93 ? 4.204 5.143 -6.849 1.00 95.06 93 ALA A N 1
ATOM 733 C CA . ALA A 1 93 ? 5.050 5.925 -5.962 1.00 95.06 93 ALA A CA 1
ATOM 734 C C . ALA A 1 93 ? 6.061 5.040 -5.225 1.00 95.06 93 ALA A C 1
ATOM 736 O O . ALA A 1 93 ? 7.232 5.379 -5.087 1.00 95.06 93 ALA A O 1
ATOM 737 N N . THR A 1 94 ? 5.629 3.860 -4.783 1.00 94.81 94 THR A N 1
ATOM 738 C CA . THR A 1 94 ? 6.515 2.883 -4.140 1.00 94.81 94 THR A CA 1
ATOM 739 C C . THR A 1 94 ? 7.523 2.297 -5.113 1.00 94.81 94 THR A C 1
ATOM 741 O O . THR A 1 94 ? 8.685 2.150 -4.740 1.00 94.81 94 THR A O 1
ATOM 744 N N . PHE A 1 95 ? 7.108 1.997 -6.341 1.00 97.38 95 PHE A N 1
ATOM 745 C CA . PHE A 1 95 ? 8.012 1.542 -7.386 1.00 97.38 95 PHE A CA 1
ATOM 746 C C . PHE A 1 95 ? 9.109 2.573 -7.657 1.00 97.38 95 PHE A C 1
ATOM 748 O O . PHE A 1 95 ? 10.282 2.241 -7.510 1.00 97.38 95 PHE A O 1
ATOM 755 N N . PHE A 1 96 ? 8.758 3.832 -7.925 1.00 96.75 96 PHE A N 1
ATOM 756 C CA . PHE A 1 96 ? 9.752 4.872 -8.195 1.00 96.75 96 PHE A CA 1
ATOM 757 C C . PHE A 1 96 ? 10.641 5.187 -6.993 1.00 96.75 96 PHE A C 1
ATOM 759 O O . PHE A 1 96 ? 11.833 5.423 -7.162 1.00 96.75 96 PHE A O 1
ATOM 766 N N . LEU A 1 97 ? 10.109 5.134 -5.767 1.00 93.88 97 LEU A N 1
ATOM 767 C CA . LEU A 1 97 ? 10.940 5.280 -4.571 1.00 93.88 97 LEU A CA 1
ATOM 768 C C . LEU A 1 97 ? 12.013 4.183 -4.486 1.00 93.88 97 LEU A C 1
ATOM 770 O O . LEU A 1 97 ? 13.156 4.477 -4.138 1.00 93.88 97 LEU A O 1
ATOM 774 N N . ASN A 1 98 ? 11.666 2.931 -4.805 1.00 95.19 98 ASN A N 1
ATOM 775 C CA . ASN A 1 98 ? 12.642 1.839 -4.844 1.00 95.19 98 ASN A CA 1
ATOM 776 C C . ASN A 1 98 ? 13.575 1.949 -6.053 1.00 95.19 98 ASN A C 1
ATOM 778 O O . ASN A 1 98 ? 14.756 1.646 -5.912 1.00 95.19 98 ASN A O 1
ATOM 782 N N . LEU A 1 99 ? 13.081 2.412 -7.200 1.00 96.25 99 LEU A N 1
ATOM 783 C CA . LEU A 1 99 ? 13.880 2.588 -8.406 1.00 96.25 99 LEU A CA 1
ATOM 784 C C . LEU A 1 99 ? 14.946 3.673 -8.207 1.00 96.25 99 LEU A C 1
ATOM 786 O O . LEU A 1 99 ? 16.133 3.389 -8.325 1.00 96.25 99 LEU A O 1
ATOM 790 N N . PHE A 1 100 ? 14.541 4.888 -7.833 1.00 94.69 100 PHE A N 1
ATOM 791 C CA . PHE A 1 100 ? 15.439 6.044 -7.760 1.00 94.69 100 PHE A CA 1
ATOM 792 C C . PHE A 1 100 ? 16.309 6.081 -6.506 1.00 94.69 100 PHE A C 1
ATOM 794 O O . PHE A 1 100 ? 17.435 6.563 -6.565 1.00 94.69 100 PHE A O 1
ATOM 801 N N . TYR A 1 101 ? 15.813 5.591 -5.365 1.00 92.00 101 TYR A N 1
ATOM 802 C CA . TYR A 1 101 ? 16.553 5.676 -4.097 1.00 92.00 101 TYR A CA 1
ATOM 803 C C . TYR A 1 101 ? 16.954 4.318 -3.519 1.00 92.00 101 TYR A C 1
ATOM 805 O O . TYR A 1 101 ? 17.775 4.273 -2.606 1.00 92.00 101 TYR A O 1
ATOM 813 N N . GLY A 1 102 ? 16.355 3.225 -3.992 1.00 91.88 102 GLY A N 1
ATOM 814 C CA . GLY A 1 102 ? 16.625 1.872 -3.503 1.00 91.88 102 GLY A CA 1
ATOM 815 C C . GLY A 1 102 ? 17.447 1.007 -4.457 1.00 91.88 102 GLY A C 1
ATOM 816 O O . GLY A 1 102 ? 17.868 -0.070 -4.036 1.00 91.88 102 GLY A O 1
ATOM 817 N N . GLY A 1 103 ? 17.645 1.436 -5.712 1.00 94.12 103 GLY A N 1
ATOM 818 C CA . GLY A 1 103 ? 18.315 0.654 -6.754 1.00 94.12 103 GLY A CA 1
ATOM 819 C C . GLY A 1 103 ? 17.627 -0.682 -7.046 1.00 94.12 103 GLY A C 1
ATOM 820 O O . GLY A 1 103 ? 18.300 -1.673 -7.310 1.00 94.12 103 GLY A O 1
ATOM 821 N N . ARG A 1 104 ? 16.295 -0.760 -6.897 1.00 94.25 104 ARG A N 1
ATOM 822 C CA . ARG A 1 104 ? 15.533 -2.012 -7.036 1.00 94.25 104 ARG A CA 1
ATOM 823 C C . ARG A 1 104 ? 14.243 -1.807 -7.816 1.00 94.25 104 ARG A C 1
ATOM 825 O O . ARG A 1 104 ? 13.451 -0.923 -7.493 1.00 94.25 104 ARG A O 1
ATOM 832 N N . MET A 1 105 ? 13.955 -2.723 -8.737 1.00 94.56 105 MET A N 1
ATOM 833 C CA . MET A 1 105 ? 12.631 -2.853 -9.350 1.00 94.56 105 MET A CA 1
ATOM 834 C C . MET A 1 105 ? 11.678 -3.540 -8.369 1.00 94.56 105 MET A C 1
ATOM 836 O O . MET A 1 105 ? 11.516 -4.757 -8.358 1.00 94.56 105 MET A O 1
ATOM 840 N N . LYS A 1 106 ? 11.089 -2.751 -7.464 1.00 94.62 106 LYS A N 1
ATOM 841 C CA . LYS A 1 106 ? 10.225 -3.262 -6.395 1.00 94.62 106 LYS A CA 1
ATOM 842 C C . LYS A 1 106 ? 9.002 -2.377 -6.188 1.00 94.62 106 LYS A C 1
ATOM 844 O O . LYS A 1 106 ? 9.113 -1.256 -5.704 1.00 94.62 106 LYS A O 1
ATOM 849 N N . GLY A 1 107 ? 7.827 -2.924 -6.484 1.00 94.38 107 GLY A N 1
ATOM 850 C CA . GLY A 1 107 ? 6.534 -2.305 -6.193 1.00 94.38 107 GLY A CA 1
ATOM 851 C C . GLY A 1 107 ? 5.860 -2.872 -4.939 1.00 94.38 107 GLY A C 1
ATOM 852 O O . GLY A 1 107 ? 6.498 -3.385 -4.016 1.00 94.38 107 GLY A O 1
ATOM 853 N N . MET A 1 108 ? 4.530 -2.801 -4.923 1.00 93.31 108 MET A N 1
ATOM 854 C CA . MET A 1 108 ? 3.684 -3.423 -3.903 1.00 93.31 108 MET A CA 1
ATOM 855 C C . MET A 1 108 ? 2.505 -4.156 -4.571 1.00 93.31 108 MET A C 1
ATOM 857 O O . MET A 1 108 ? 1.438 -3.574 -4.749 1.00 93.31 108 MET A O 1
ATOM 861 N N . PRO A 1 109 ? 2.687 -5.426 -4.973 1.00 94.88 109 PRO A N 1
ATOM 862 C CA . PRO A 1 109 ? 1.728 -6.114 -5.833 1.00 94.88 109 PRO A CA 1
ATOM 863 C C . PRO A 1 109 ? 0.341 -6.257 -5.178 1.00 94.88 109 PRO A C 1
ATOM 865 O O . PRO A 1 109 ? 0.235 -6.224 -3.944 1.00 94.88 109 PRO A O 1
ATOM 868 N N . PRO A 1 110 ? -0.730 -6.468 -5.967 1.00 96.00 110 PRO A N 1
ATOM 869 C CA . PRO A 1 110 ? -2.099 -6.559 -5.453 1.00 96.00 110 PRO A CA 1
ATOM 870 C C . PRO A 1 110 ? -2.317 -7.658 -4.409 1.00 96.00 110 PRO A C 1
ATOM 872 O O . PRO A 1 110 ? -3.205 -7.537 -3.571 1.00 96.00 110 PRO A O 1
ATOM 875 N N . LYS A 1 111 ? -1.504 -8.718 -4.434 1.00 96.19 111 LYS A N 1
ATOM 876 C CA . LYS A 1 111 ? -1.543 -9.832 -3.485 1.00 96.19 111 LYS A CA 1
ATOM 877 C C . LYS A 1 111 ? -0.118 -10.221 -3.102 1.00 96.19 111 LYS A C 1
ATOM 879 O O . LYS A 1 111 ? 0.708 -10.451 -3.978 1.00 96.19 111 LYS A O 1
ATOM 884 N N . LEU A 1 112 ? 0.177 -10.290 -1.805 1.00 95.38 112 LEU A N 1
ATOM 885 C CA . LEU A 1 112 ? 1.499 -10.676 -1.304 1.00 95.38 112 LEU A CA 1
ATOM 886 C C . LEU A 1 112 ? 1.398 -11.319 0.080 1.00 95.38 112 LEU A C 1
ATOM 888 O O . LEU A 1 112 ? 0.502 -10.989 0.853 1.00 95.38 112 LEU A O 1
ATOM 892 N N . LYS A 1 113 ? 2.341 -12.198 0.420 1.00 95.31 113 LYS A N 1
ATOM 893 C CA . LYS A 1 113 ? 2.499 -12.685 1.797 1.00 95.31 113 LYS A CA 1
ATOM 894 C C . LYS A 1 113 ? 3.031 -11.569 2.706 1.00 95.31 113 LYS A C 1
ATOM 896 O O . LYS A 1 113 ? 3.826 -10.734 2.269 1.00 95.31 113 LYS A O 1
ATOM 901 N N . SER A 1 114 ? 2.604 -11.550 3.965 1.00 90.00 114 SER A N 1
ATOM 902 C CA . SER A 1 114 ? 3.239 -10.738 5.005 1.00 90.00 114 SER A CA 1
ATOM 903 C C . SER A 1 114 ? 4.690 -11.176 5.228 1.00 90.00 114 SER A C 1
ATOM 905 O O . SER A 1 114 ? 5.079 -12.291 4.883 1.00 90.00 114 SER A O 1
ATOM 907 N N . SER A 1 115 ? 5.508 -10.299 5.813 1.00 83.44 115 SER A N 1
ATOM 908 C CA . SER A 1 115 ? 6.934 -10.568 6.052 1.00 83.44 115 SER A CA 1
ATOM 909 C C . SER A 1 115 ? 7.192 -11.734 7.008 1.00 83.44 115 SER A C 1
ATOM 911 O O . SER A 1 115 ? 8.217 -12.391 6.894 1.00 83.44 115 SER A O 1
ATOM 913 N N . ASP A 1 116 ? 6.269 -11.993 7.934 1.00 84.31 116 ASP A N 1
ATOM 914 C CA . ASP A 1 116 ? 6.299 -13.136 8.853 1.00 84.31 116 ASP A CA 1
ATOM 915 C C . ASP A 1 116 ? 5.657 -14.405 8.261 1.00 84.31 116 ASP A C 1
ATOM 917 O O . ASP A 1 116 ? 5.595 -15.432 8.928 1.00 84.31 116 ASP A O 1
ATOM 921 N N . GLY A 1 117 ? 5.144 -14.334 7.026 1.00 89.31 117 GLY A N 1
ATOM 922 C CA . GLY A 1 117 ? 4.492 -15.441 6.330 1.00 89.31 117 GLY A CA 1
ATOM 923 C C . GLY A 1 117 ? 3.114 -15.840 6.869 1.00 89.31 117 GLY A C 1
ATOM 924 O O . GLY A 1 117 ? 2.516 -16.759 6.315 1.00 89.31 117 GLY A O 1
ATOM 925 N N . LYS A 1 118 ? 2.592 -15.167 7.904 1.00 90.19 118 LYS A N 1
ATOM 926 C CA . LYS A 1 118 ? 1.352 -15.564 8.596 1.00 90.19 118 LYS A CA 1
ATOM 927 C C . LYS A 1 118 ? 0.068 -15.113 7.902 1.00 90.19 118 LYS A C 1
ATOM 929 O O . LYS A 1 118 ? -0.977 -15.713 8.115 1.00 90.19 118 LYS A O 1
ATOM 934 N N . HIS A 1 119 ? 0.134 -14.072 7.074 1.00 93.50 119 HIS A N 1
ATOM 935 C CA . HIS A 1 119 ? -1.040 -13.449 6.468 1.00 93.50 119 HIS A CA 1
ATOM 936 C C . HIS A 1 119 ? -0.881 -13.270 4.960 1.00 93.50 119 HIS A C 1
ATOM 938 O O . HIS A 1 119 ? 0.214 -13.037 4.440 1.00 93.50 119 HIS A O 1
ATOM 944 N N . ILE A 1 120 ? -2.010 -13.291 4.252 1.00 96.19 120 ILE A N 1
ATOM 945 C CA . ILE A 1 120 ? -2.098 -12.822 2.868 1.00 96.19 120 ILE A CA 1
ATOM 946 C C . ILE A 1 120 ? -2.601 -11.383 2.870 1.00 96.19 120 ILE A C 1
ATOM 948 O O . ILE A 1 120 ? -3.701 -11.098 3.333 1.00 96.19 120 ILE A O 1
ATOM 952 N N . VAL A 1 121 ? -1.811 -10.474 2.313 1.00 96.00 121 VAL A N 1
ATOM 953 C CA . VAL A 1 121 ? -2.176 -9.071 2.120 1.00 96.00 121 VAL A CA 1
ATOM 954 C C . VAL A 1 121 ? -2.765 -8.904 0.729 1.00 96.00 121 VAL A C 1
ATOM 956 O O . VAL A 1 121 ? -2.149 -9.331 -0.251 1.00 96.00 121 VAL A O 1
ATOM 959 N N . ILE A 1 122 ? -3.921 -8.251 0.637 1.00 96.75 122 ILE A N 1
ATOM 960 C CA . ILE A 1 122 ? -4.567 -7.889 -0.627 1.00 96.75 122 ILE A CA 1
ATOM 961 C C . ILE A 1 122 ? -4.767 -6.372 -0.730 1.00 96.75 122 ILE A C 1
ATOM 963 O O . ILE A 1 122 ? -4.925 -5.684 0.278 1.00 96.75 122 ILE A O 1
ATOM 967 N N . ARG A 1 123 ? -4.757 -5.846 -1.956 1.00 96.69 123 ARG A N 1
ATOM 968 C CA . ARG A 1 123 ? -4.991 -4.430 -2.285 1.00 96.69 123 ARG A CA 1
ATOM 969 C C . ARG A 1 123 ? -6.101 -4.332 -3.332 1.00 96.69 123 ARG A C 1
ATOM 971 O O . ARG A 1 123 ? -5.801 -4.284 -4.524 1.00 96.69 123 ARG A O 1
ATOM 978 N N . PRO A 1 124 ? -7.378 -4.344 -2.919 1.00 95.19 124 PRO A N 1
ATOM 979 C CA . PRO A 1 124 ? -8.501 -4.351 -3.858 1.00 95.19 124 PRO A CA 1
ATOM 980 C C . PRO A 1 124 ? -8.535 -3.133 -4.794 1.00 95.19 124 PRO A C 1
ATOM 982 O O . PRO A 1 124 ? -9.049 -3.229 -5.902 1.00 95.19 124 PRO A O 1
ATOM 985 N N . LEU A 1 125 ? -7.946 -2.008 -4.373 1.00 96.12 125 LEU A N 1
ATOM 986 C CA . LEU A 1 125 ? -7.932 -0.747 -5.120 1.00 96.12 125 LEU A CA 1
ATOM 987 C C . LEU A 1 125 ? -6.689 -0.578 -6.012 1.00 96.12 125 LEU A C 1
ATOM 989 O O . LEU A 1 125 ? -6.513 0.475 -6.617 1.00 96.12 125 LEU A O 1
ATOM 993 N N . ALA A 1 126 ? -5.835 -1.602 -6.131 1.00 96.12 126 ALA A N 1
ATOM 994 C CA . ALA A 1 126 ? -4.526 -1.526 -6.791 1.00 96.12 126 ALA A CA 1
ATOM 995 C C . ALA A 1 126 ? -4.543 -1.005 -8.240 1.00 96.12 126 ALA A C 1
ATOM 997 O O . ALA A 1 126 ? -3.529 -0.510 -8.719 1.00 96.12 126 ALA A O 1
ATOM 998 N N . TYR A 1 127 ? -5.671 -1.130 -8.938 1.00 94.12 127 TYR A N 1
ATOM 999 C CA . TYR A 1 127 ? -5.828 -0.723 -10.337 1.00 94.12 127 TYR A CA 1
ATOM 1000 C C . TYR A 1 127 ? -6.562 0.614 -10.499 1.00 94.12 127 TYR A C 1
ATOM 1002 O O . TYR A 1 127 ? -6.664 1.125 -11.612 1.00 94.12 127 TYR A O 1
ATOM 1010 N N . LEU A 1 128 ? -7.075 1.185 -9.406 1.00 94.81 128 LEU A N 1
ATOM 1011 C CA . LEU A 1 128 ? -7.848 2.422 -9.430 1.00 94.81 128 LEU A CA 1
ATOM 1012 C C . LEU A 1 128 ? -6.919 3.627 -9.255 1.00 94.81 128 LEU A C 1
ATOM 1014 O O . LEU A 1 128 ? -6.063 3.599 -8.365 1.00 94.81 128 LEU A O 1
ATOM 1018 N N . PRO A 1 129 ? -7.059 4.677 -10.081 1.00 92.81 129 PRO A N 1
ATOM 1019 C CA . PRO A 1 129 ? -6.318 5.910 -9.883 1.00 92.81 129 PRO A CA 1
ATOM 1020 C C . PRO A 1 129 ? -6.868 6.692 -8.686 1.00 92.81 129 PRO A C 1
ATOM 1022 O O . PRO A 1 129 ? -8.075 6.696 -8.432 1.00 92.81 129 PRO A O 1
ATOM 1025 N N . GLU A 1 130 ? -5.994 7.423 -7.995 1.00 92.50 130 GLU A N 1
ATOM 1026 C CA . GLU A 1 130 ? -6.360 8.228 -6.821 1.00 92.50 130 GLU A CA 1
ATOM 1027 C C . GLU A 1 130 ? -7.506 9.201 -7.131 1.00 92.50 130 GLU A C 1
ATOM 1029 O O . GLU A 1 130 ? -8.479 9.269 -6.385 1.00 92.50 130 GLU A O 1
ATOM 1034 N N . LYS A 1 131 ? -7.448 9.887 -8.283 1.00 92.38 131 LYS A N 1
ATOM 1035 C CA . LYS A 1 131 ? -8.459 10.872 -8.714 1.00 92.38 131 LYS A CA 1
ATOM 1036 C C . LYS A 1 131 ? -9.893 10.320 -8.711 1.00 92.38 131 LYS A C 1
ATOM 1038 O O . LYS A 1 131 ? -10.818 11.033 -8.322 1.00 92.38 131 LYS A O 1
ATOM 1043 N N . ASP A 1 132 ? -10.069 9.056 -9.100 1.00 94.50 132 ASP A N 1
ATOM 1044 C CA . ASP A 1 132 ? -11.387 8.425 -9.182 1.00 94.50 132 ASP A CA 1
ATOM 1045 C C . ASP A 1 132 ? -11.882 8.052 -7.780 1.00 94.50 132 ASP A C 1
ATOM 1047 O O . ASP A 1 132 ? -13.061 8.223 -7.477 1.00 94.50 132 ASP A O 1
ATOM 1051 N N . LEU A 1 133 ? -10.977 7.626 -6.892 1.00 94.75 133 LEU A N 1
ATOM 1052 C CA . LEU A 1 133 ? -11.286 7.389 -5.481 1.00 94.75 133 LEU A CA 1
ATOM 1053 C C . LEU A 1 133 ? -11.678 8.687 -4.766 1.00 94.75 133 LEU A C 1
ATOM 1055 O O . LEU A 1 133 ? -12.645 8.679 -4.006 1.00 94.75 133 LEU A O 1
ATOM 1059 N N . ILE A 1 134 ? -11.001 9.808 -5.060 1.00 93.88 134 ILE A N 1
ATOM 1060 C CA . ILE A 1 134 ? -11.364 11.134 -4.528 1.00 93.88 134 ILE A CA 1
ATOM 1061 C C . ILE A 1 134 ? -12.792 11.492 -4.943 1.00 93.88 134 ILE A C 1
ATOM 1063 O O . ILE A 1 134 ? -13.616 11.870 -4.108 1.00 93.88 134 ILE A O 1
ATOM 1067 N N . ALA A 1 135 ? -13.090 11.389 -6.241 1.00 96.19 135 ALA A N 1
ATOM 1068 C CA . ALA A 1 135 ? -14.408 11.706 -6.776 1.00 96.19 135 ALA A CA 1
ATOM 1069 C C . ALA A 1 135 ? -15.487 10.798 -6.170 1.00 96.19 135 ALA A C 1
ATOM 1071 O O . ALA A 1 135 ? -16.554 11.272 -5.779 1.00 96.19 135 ALA A O 1
ATOM 1072 N N . TYR A 1 136 ? -15.181 9.508 -6.033 1.00 96.00 136 TYR A N 1
ATOM 1073 C CA . TYR A 1 136 ? -16.091 8.528 -5.464 1.00 96.00 136 TYR A CA 1
ATOM 1074 C C . TYR A 1 136 ? -16.383 8.780 -3.982 1.00 96.00 136 TYR A C 1
ATOM 1076 O O . TYR A 1 136 ? -17.541 8.744 -3.571 1.00 96.00 136 TYR A O 1
ATOM 1084 N N . ALA A 1 137 ? -15.361 9.086 -3.182 1.00 94.56 137 ALA A N 1
ATOM 1085 C CA . ALA A 1 137 ? -15.535 9.376 -1.765 1.00 94.56 137 ALA A CA 1
ATOM 1086 C C . ALA A 1 137 ? -16.350 10.647 -1.522 1.00 94.56 137 ALA A C 1
ATOM 1088 O O . ALA A 1 137 ? -17.184 10.658 -0.623 1.00 94.56 137 ALA A O 1
ATOM 1089 N N . LYS A 1 138 ? -16.163 11.685 -2.352 1.00 95.62 138 LYS A N 1
ATOM 1090 C CA . LYS A 1 138 ? -17.002 12.893 -2.322 1.00 95.62 138 LYS A CA 1
ATOM 1091 C C . LYS A 1 138 ? -18.454 12.572 -2.656 1.00 95.62 138 LYS A C 1
ATOM 1093 O O . LYS A 1 138 ? -19.346 12.997 -1.939 1.00 95.62 138 LYS A O 1
ATOM 1098 N N . LEU A 1 139 ? -18.684 11.794 -3.714 1.00 96.88 139 LEU A N 1
ATOM 1099 C CA . LEU A 1 139 ? -20.027 11.387 -4.135 1.00 96.88 139 LEU A CA 1
ATOM 1100 C C . LEU A 1 139 ? -20.751 10.545 -3.073 1.00 96.88 139 LEU A C 1
ATOM 1102 O O . LEU A 1 139 ? -21.975 10.580 -2.989 1.00 96.88 139 LEU A O 1
ATOM 1106 N N . LYS A 1 140 ? -20.007 9.739 -2.312 1.00 95.06 140 LYS A N 1
ATOM 1107 C CA . LYS A 1 140 ? -20.543 8.894 -1.237 1.00 95.06 140 LYS A CA 1
ATOM 1108 C C . LYS A 1 140 ? -20.493 9.527 0.143 1.00 95.06 140 LYS A C 1
ATOM 1110 O O . LYS A 1 140 ? -20.919 8.870 1.086 1.00 95.06 140 LYS A O 1
ATOM 1115 N N . GLU A 1 141 ? -19.981 10.751 0.240 1.00 94.44 141 GLU A N 1
ATOM 1116 C CA . GLU A 1 141 ? -19.859 11.497 1.492 1.00 94.44 141 GLU A CA 1
ATOM 1117 C C . GLU A 1 141 ? -19.171 10.671 2.591 1.00 94.44 141 GLU A C 1
ATOM 1119 O O . GLU A 1 141 ? -19.587 10.654 3.747 1.00 94.44 141 GLU A O 1
ATOM 1124 N N . PHE A 1 142 ? -18.116 9.933 2.225 1.00 93.06 142 PHE A N 1
ATOM 1125 C CA . PHE A 1 142 ? -17.387 9.131 3.204 1.00 93.06 142 PHE A CA 1
ATOM 1126 C C . PHE A 1 142 ? -16.718 10.030 4.251 1.00 93.06 142 PHE A C 1
ATOM 1128 O O . PHE A 1 142 ? -16.103 11.036 3.878 1.00 93.06 142 PHE A O 1
ATOM 1135 N N . PRO A 1 143 ? -16.765 9.660 5.545 1.00 90.94 143 PRO A N 1
ATOM 1136 C CA . PRO A 1 143 ? -16.040 10.397 6.566 1.00 90.94 143 PRO A CA 1
ATOM 1137 C C . PRO A 1 143 ? -14.535 10.274 6.318 1.00 90.94 143 PRO A C 1
ATOM 1139 O O . PRO A 1 143 ? -13.993 9.173 6.201 1.00 90.94 143 PRO A O 1
ATOM 1142 N N . ILE A 1 144 ? -13.854 11.415 6.249 1.00 84.81 144 ILE A N 1
ATOM 1143 C CA . ILE A 1 144 ? -12.404 11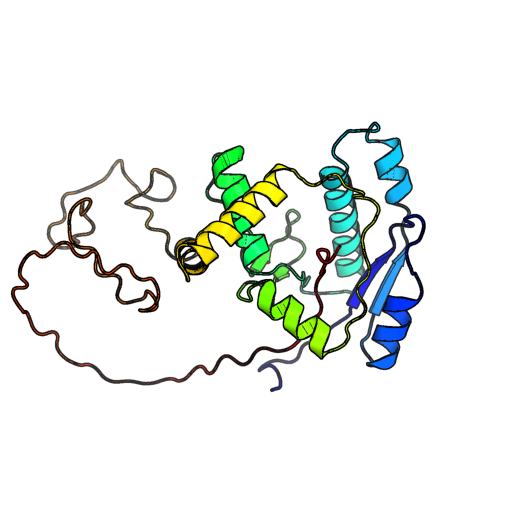.478 6.070 1.00 84.81 144 ILE A CA 1
ATOM 1144 C C . ILE A 1 144 ? -11.760 11.795 7.415 1.00 84.81 144 ILE A C 1
ATOM 1146 O O . ILE A 1 144 ? -12.026 12.839 8.007 1.00 84.81 144 ILE A O 1
ATOM 1150 N N . ILE A 1 145 ? -10.895 10.896 7.886 1.00 84.06 145 ILE A N 1
ATOM 1151 C CA . ILE A 1 145 ? -10.190 11.043 9.161 1.00 84.06 145 ILE A CA 1
ATOM 1152 C C . ILE A 1 145 ? -8.720 11.349 8.871 1.00 84.06 145 ILE A C 1
ATOM 1154 O O . ILE A 1 145 ? -8.000 10.468 8.401 1.00 84.06 145 ILE A O 1
ATOM 1158 N N . PRO A 1 146 ? -8.242 12.577 9.126 1.00 72.19 146 PRO A N 1
ATOM 1159 C CA . PRO A 1 146 ? -6.853 12.918 8.876 1.00 72.19 146 PRO A CA 1
ATOM 1160 C C . PRO A 1 146 ? -5.932 12.282 9.926 1.00 72.19 146 PRO A C 1
ATOM 1162 O O . PRO A 1 146 ? -6.208 12.296 11.123 1.00 72.19 146 PRO A O 1
ATOM 1165 N N . CYS A 1 147 ? -4.777 11.788 9.487 1.00 67.00 147 CYS A N 1
ATOM 1166 C CA . CYS A 1 147 ? -3.654 11.479 10.364 1.00 67.00 147 CYS A CA 1
ATOM 1167 C C . CYS A 1 147 ? -2.830 12.754 10.599 1.00 67.00 147 CYS A C 1
ATOM 1169 O O . CYS A 1 147 ? -2.220 13.277 9.661 1.00 67.00 147 CYS A O 1
ATOM 1171 N N . SER A 1 148 ? -2.798 13.241 11.840 1.00 61.34 148 SER A N 1
ATOM 1172 C CA . SER A 1 148 ? -2.049 14.437 12.246 1.00 61.34 148 SER A CA 1
ATOM 1173 C C . SER A 1 148 ? -0.663 14.116 12.819 1.00 61.34 148 SER A C 1
ATOM 1175 O O . SER A 1 148 ? 0.198 14.992 12.834 1.00 61.34 148 SER A O 1
ATOM 1177 N N . LEU A 1 149 ? -0.387 12.862 13.214 1.00 61.03 149 LEU A N 1
ATOM 1178 C CA . LEU A 1 149 ? 0.936 12.417 13.700 1.00 61.03 149 LEU A CA 1
ATOM 1179 C C . LEU A 1 149 ? 2.052 12.640 12.671 1.00 61.03 149 LEU A C 1
ATOM 1181 O O . LEU A 1 149 ? 3.209 12.849 13.025 1.00 61.03 149 LEU A O 1
ATOM 1185 N N . CYS A 1 150 ? 1.707 12.604 11.388 1.00 57.66 150 CYS A N 1
ATOM 1186 C CA . CYS A 1 150 ? 2.631 12.895 10.298 1.00 57.66 150 CYS A CA 1
ATOM 1187 C C . CYS A 1 150 ? 2.715 14.393 9.971 1.00 57.66 150 CYS A C 1
ATOM 1189 O O . CYS A 1 150 ? 3.249 14.721 8.913 1.00 57.66 150 CYS A O 1
ATOM 1191 N N . GLY A 1 151 ? 2.189 15.267 10.846 1.00 47.03 151 GLY A N 1
ATOM 1192 C CA . GLY A 1 151 ? 2.079 16.716 10.696 1.00 47.03 151 GLY A CA 1
ATOM 1193 C C . GLY A 1 151 ? 3.208 17.293 9.856 1.00 47.03 151 GLY A C 1
ATOM 1194 O O . GLY A 1 151 ? 4.328 17.456 10.329 1.00 47.03 151 GLY A O 1
ATOM 1195 N N . SER A 1 152 ? 2.920 17.553 8.580 1.00 47.84 152 SER A N 1
ATOM 1196 C CA . SER A 1 152 ? 3.811 18.195 7.604 1.00 47.84 152 SER A CA 1
ATOM 1197 C C . SER A 1 152 ? 5.166 17.538 7.285 1.00 47.84 152 SER A C 1
ATOM 1199 O O . SER A 1 152 ? 5.875 18.050 6.423 1.00 47.84 152 SER A O 1
ATOM 1201 N N . GLN A 1 153 ? 5.532 16.386 7.860 1.00 51.59 153 GLN A N 1
ATOM 1202 C CA . GLN A 1 153 ? 6.674 15.608 7.359 1.00 51.59 153 GLN A CA 1
ATOM 1203 C C . GLN A 1 153 ? 6.207 14.659 6.263 1.00 51.59 153 GLN A C 1
ATOM 1205 O O . GLN A 1 153 ? 6.190 13.431 6.389 1.00 51.59 153 GLN A O 1
ATOM 1210 N N . GLU A 1 154 ? 5.842 15.291 5.152 1.00 52.59 154 GLU A N 1
ATOM 1211 C CA . GLU A 1 154 ? 6.020 14.750 3.820 1.00 52.59 154 GLU A CA 1
ATOM 1212 C C . GLU A 1 154 ? 7.287 13.886 3.818 1.00 52.59 154 GLU A C 1
ATOM 1214 O O . GLU A 1 154 ? 8.383 14.359 4.130 1.00 52.59 154 GLU A O 1
ATOM 1219 N N . ASN A 1 155 ? 7.181 12.606 3.453 1.00 58.69 155 ASN A N 1
ATOM 1220 C CA . ASN A 1 155 ? 8.339 12.002 2.811 1.00 58.69 155 ASN A CA 1
ATOM 1221 C C . ASN A 1 155 ? 8.543 12.890 1.586 1.00 58.69 155 ASN A C 1
ATOM 1223 O O . ASN A 1 155 ? 7.849 12.666 0.601 1.00 58.69 155 ASN A O 1
ATOM 1227 N N . LEU A 1 156 ? 9.415 13.903 1.663 1.00 69.56 156 LEU A N 1
ATOM 1228 C CA . LEU A 1 156 ? 9.628 14.872 0.581 1.00 69.56 156 LEU A CA 1
ATOM 1229 C C . LEU A 1 156 ? 9.780 14.130 -0.747 1.00 69.56 156 LEU A C 1
ATOM 1231 O O . LEU A 1 156 ? 9.160 14.481 -1.738 1.00 69.56 156 LEU A O 1
ATOM 1235 N N . LYS A 1 157 ? 10.458 12.979 -0.686 1.00 83.25 157 LYS A N 1
ATOM 1236 C CA . LYS A 1 157 ? 10.571 12.000 -1.765 1.00 83.25 157 LYS A CA 1
ATOM 1237 C C . LYS A 1 157 ? 9.222 11.467 -2.264 1.00 83.25 157 LYS A C 1
ATOM 1239 O O . LYS A 1 157 ? 8.968 11.490 -3.451 1.00 83.25 157 LYS A O 1
ATOM 1244 N N . ARG A 1 158 ? 8.322 10.974 -1.405 1.00 85.31 158 ARG A N 1
ATOM 1245 C CA . ARG A 1 158 ? 6.988 10.513 -1.846 1.00 85.31 158 ARG A CA 1
ATOM 1246 C C . ARG A 1 158 ? 6.176 11.658 -2.450 1.00 85.31 158 ARG A C 1
ATOM 1248 O O . ARG A 1 158 ? 5.517 11.433 -3.458 1.00 85.31 158 ARG A O 1
ATOM 1255 N N . GLN A 1 159 ? 6.225 12.858 -1.872 1.00 85.12 159 GLN A N 1
ATOM 1256 C CA . GLN A 1 159 ? 5.555 14.016 -2.465 1.00 85.12 159 GLN A CA 1
ATOM 1257 C C . GLN A 1 159 ? 6.103 14.353 -3.844 1.00 85.12 159 GLN A C 1
ATOM 1259 O O . GLN A 1 159 ? 5.333 14.546 -4.780 1.00 85.12 159 GLN A O 1
ATOM 1264 N N . GLU A 1 160 ? 7.424 14.400 -3.956 1.00 89.88 160 GLU A N 1
ATOM 1265 C CA . GLU A 1 160 ? 8.147 14.665 -5.192 1.00 89.88 160 GLU A CA 1
ATOM 1266 C C . GLU A 1 160 ? 7.770 13.649 -6.271 1.00 89.88 160 GLU A C 1
ATOM 1268 O O . GLU A 1 160 ? 7.433 14.034 -7.388 1.00 89.88 160 GLU A O 1
ATOM 1273 N N . ILE A 1 161 ? 7.718 12.365 -5.914 1.00 93.38 161 ILE A N 1
ATOM 1274 C CA . ILE A 1 161 ? 7.312 11.290 -6.819 1.00 93.38 161 ILE A CA 1
ATOM 1275 C C . ILE A 1 161 ? 5.842 11.414 -7.221 1.00 93.38 161 ILE A C 1
ATOM 1277 O O . ILE A 1 161 ? 5.532 11.291 -8.402 1.00 93.38 161 ILE A O 1
ATOM 1281 N N . ASN A 1 162 ? 4.934 11.714 -6.291 1.00 91.44 162 ASN A N 1
ATOM 1282 C CA . ASN A 1 162 ? 3.527 11.931 -6.636 1.00 91.44 162 ASN A CA 1
ATOM 1283 C C . ASN A 1 162 ? 3.357 13.150 -7.559 1.00 91.44 162 ASN A C 1
ATOM 1285 O O . ASN A 1 162 ? 2.565 13.099 -8.500 1.00 91.44 162 ASN A O 1
ATOM 1289 N N . ARG A 1 163 ? 4.127 14.226 -7.342 1.00 92.50 163 ARG A N 1
ATOM 1290 C CA . ARG A 1 163 ? 4.151 15.394 -8.233 1.00 92.50 163 ARG A CA 1
ATOM 1291 C C . ARG A 1 163 ? 4.656 15.010 -9.623 1.00 92.50 163 ARG A C 1
ATOM 1293 O O . ARG A 1 163 ? 4.005 15.357 -10.602 1.00 92.50 163 ARG A O 1
ATOM 1300 N N . MET A 1 164 ? 5.748 14.251 -9.708 1.00 94.25 164 MET A N 1
ATOM 1301 C CA . MET A 1 164 ? 6.287 13.736 -10.970 1.00 94.25 164 MET A CA 1
ATOM 1302 C C . MET A 1 164 ? 5.254 12.888 -11.725 1.00 94.25 164 MET A C 1
ATOM 1304 O O . MET A 1 164 ? 5.024 13.123 -12.909 1.00 94.25 164 MET A O 1
ATOM 1308 N N . ILE A 1 165 ? 4.586 11.948 -11.044 1.00 93.12 165 ILE A N 1
ATOM 1309 C CA . ILE A 1 165 ? 3.531 11.111 -11.640 1.00 93.12 165 ILE A CA 1
ATOM 1310 C C . ILE A 1 165 ? 2.395 11.991 -12.181 1.00 93.12 165 ILE A C 1
ATOM 1312 O O . ILE A 1 165 ? 1.983 11.826 -13.328 1.00 93.12 165 ILE A O 1
ATOM 1316 N N . GLY A 1 166 ? 1.920 12.960 -11.391 1.00 91.88 166 GLY A N 1
ATOM 1317 C CA . GLY A 1 166 ? 0.861 13.879 -11.812 1.00 91.88 166 GLY A CA 1
ATOM 1318 C C . GLY A 1 166 ? 1.266 14.788 -12.978 1.00 91.88 166 GLY A C 1
ATOM 1319 O O . GLY A 1 166 ? 0.452 15.084 -13.851 1.00 91.88 166 GLY A O 1
ATOM 1320 N N . GLU A 1 167 ? 2.524 15.224 -13.029 1.00 93.44 167 GLU A N 1
ATOM 1321 C CA . GLU A 1 167 ? 3.063 15.988 -14.156 1.00 93.44 167 GLU A CA 1
ATOM 1322 C C . GLU A 1 167 ? 3.156 15.155 -15.433 1.00 93.44 167 GLU A C 1
ATOM 1324 O O . GLU A 1 167 ? 2.802 15.656 -16.503 1.00 93.44 167 GLU A O 1
ATOM 1329 N N . TRP A 1 168 ? 3.594 13.899 -15.341 1.00 91.06 168 TRP A N 1
ATOM 1330 C CA . TRP A 1 168 ? 3.630 12.992 -16.485 1.00 91.06 168 TRP A CA 1
ATOM 1331 C C . TRP A 1 168 ? 2.247 12.678 -17.010 1.00 91.06 168 TRP A C 1
ATOM 1333 O O . TRP A 1 168 ? 2.057 12.753 -18.214 1.00 91.06 168 TRP A O 1
ATOM 1343 N N . GLU A 1 169 ? 1.278 12.411 -16.139 1.00 88.56 169 GLU A N 1
ATOM 1344 C CA . GLU A 1 169 ? -0.094 12.155 -16.574 1.00 88.56 169 GLU A CA 1
ATOM 1345 C C . GLU A 1 169 ? -0.712 13.383 -17.268 1.00 88.56 169 GLU A C 1
ATOM 1347 O O . GLU A 1 169 ? -1.489 13.236 -18.206 1.00 88.56 169 GLU A O 1
ATOM 1352 N N . ARG A 1 170 ? -0.337 14.605 -16.857 1.00 91.00 170 ARG A N 1
ATOM 1353 C CA . ARG A 1 170 ? -0.790 15.846 -17.510 1.00 91.00 170 ARG A CA 1
ATOM 1354 C C . ARG A 1 170 ? -0.130 16.073 -18.870 1.00 91.00 170 ARG A C 1
ATOM 1356 O O . ARG A 1 170 ? -0.801 16.506 -19.798 1.00 91.00 170 ARG A O 1
ATOM 1363 N N . LYS A 1 171 ? 1.184 15.850 -18.968 1.00 93.31 171 LYS A N 1
ATOM 1364 C CA . LYS A 1 171 ? 1.953 16.066 -20.206 1.00 93.31 171 LYS A CA 1
ATOM 1365 C C . LYS A 1 171 ? 1.745 14.938 -21.220 1.00 93.31 171 LYS A C 1
ATOM 1367 O O . LYS A 1 171 ? 1.765 15.190 -22.416 1.00 93.31 171 LYS A O 1
ATOM 1372 N N . PHE A 1 172 ? 1.553 13.718 -20.732 1.00 91.62 172 PHE A N 1
ATOM 1373 C CA . PHE A 1 172 ? 1.479 12.483 -21.504 1.00 91.62 172 PHE A CA 1
ATOM 1374 C C . PHE A 1 172 ? 0.408 11.561 -20.893 1.00 91.62 172 PHE A C 1
ATOM 1376 O O . PHE A 1 172 ? 0.738 10.653 -20.118 1.00 91.62 172 PHE A O 1
ATOM 1383 N N . PRO A 1 173 ? -0.880 11.805 -21.191 1.00 89.06 173 PRO A N 1
ATOM 1384 C CA . PRO A 1 173 ? -1.978 10.998 -20.668 1.00 89.06 173 PRO A CA 1
ATOM 1385 C C . PRO A 1 173 ? -1.746 9.498 -20.878 1.00 89.06 173 PRO A C 1
ATOM 1387 O O . PRO A 1 173 ? -1.353 9.065 -21.957 1.00 89.06 173 PRO A O 1
ATOM 1390 N N . GLY A 1 174 ? -1.965 8.698 -19.832 1.00 87.00 174 GLY A N 1
ATOM 1391 C CA . GLY A 1 174 ? -1.758 7.252 -19.875 1.00 87.00 174 GLY A CA 1
ATOM 1392 C C . GLY A 1 174 ? -0.339 6.784 -19.539 1.00 87.00 174 GLY A C 1
ATOM 1393 O O . GLY A 1 174 ? -0.171 5.603 -19.238 1.00 87.00 174 GLY A O 1
ATOM 1394 N N . ARG A 1 175 ? 0.665 7.669 -19.458 1.00 90.44 175 ARG A N 1
ATOM 1395 C CA . ARG A 1 175 ? 2.046 7.285 -19.105 1.00 90.44 175 ARG A CA 1
ATOM 1396 C C . ARG A 1 175 ? 2.148 6.589 -17.750 1.00 90.44 175 ARG A C 1
ATOM 1398 O O . ARG A 1 175 ? 2.895 5.620 -17.616 1.00 90.44 175 ARG A O 1
ATOM 1405 N N . ALA A 1 176 ? 1.373 7.026 -16.754 1.00 90.00 176 ALA A N 1
ATOM 1406 C CA . ALA A 1 176 ? 1.318 6.334 -15.468 1.00 90.00 176 ALA A CA 1
ATOM 1407 C C . ALA A 1 176 ? 0.776 4.900 -15.621 1.00 90.00 176 ALA A C 1
ATOM 1409 O O . ALA A 1 176 ? 1.248 3.982 -14.949 1.00 90.00 176 ALA A O 1
ATOM 1410 N N . MET A 1 177 ? -0.178 4.689 -16.537 1.00 89.94 177 MET A N 1
ATOM 1411 C CA . MET A 1 177 ? -0.688 3.358 -16.862 1.00 89.94 177 MET A CA 1
ATOM 1412 C C . MET A 1 177 ? 0.370 2.513 -17.580 1.00 89.94 177 MET A C 1
ATOM 1414 O O . MET A 1 177 ? 0.536 1.349 -17.230 1.00 89.94 177 MET A O 1
ATOM 1418 N N . SER A 1 178 ? 1.127 3.077 -18.527 1.00 91.62 178 SER A N 1
ATOM 1419 C CA . SER A 1 178 ? 2.222 2.357 -19.198 1.00 91.62 178 SER A CA 1
ATOM 1420 C C . SER A 1 178 ? 3.209 1.790 -18.188 1.00 91.62 178 SER A C 1
ATOM 1422 O O . SER A 1 178 ? 3.484 0.591 -18.200 1.00 91.62 178 SER A O 1
ATOM 1424 N N . VAL A 1 179 ? 3.668 2.633 -17.254 1.00 93.31 179 VAL A N 1
ATOM 1425 C CA . VAL A 1 179 ? 4.584 2.218 -16.183 1.00 93.31 179 VAL A CA 1
ATOM 1426 C C . VAL A 1 179 ? 3.935 1.158 -15.299 1.00 93.31 179 VAL A C 1
ATOM 1428 O O . VAL A 1 179 ? 4.563 0.153 -14.980 1.00 93.31 179 VAL A O 1
ATOM 1431 N N . PHE A 1 180 ? 2.672 1.347 -14.912 1.00 93.25 180 PHE A N 1
ATOM 1432 C CA . PHE A 1 180 ? 1.964 0.370 -14.090 1.00 93.25 180 PHE A CA 1
ATOM 1433 C C . PHE A 1 180 ? 1.849 -0.993 -14.789 1.00 93.25 180 PHE A C 1
ATOM 1435 O O . PHE A 1 180 ? 2.058 -2.027 -14.160 1.00 93.25 180 PHE A O 1
ATOM 1442 N N . GLY A 1 181 ? 1.571 -1.004 -16.093 1.00 91.94 181 GLY A N 1
ATOM 1443 C CA . GLY A 1 181 ? 1.531 -2.217 -16.900 1.00 91.94 181 GLY A CA 1
ATOM 1444 C C . GLY A 1 181 ? 2.903 -2.883 -17.045 1.00 91.94 181 GLY A C 1
ATOM 1445 O O . GLY A 1 181 ? 2.982 -4.110 -16.975 1.00 91.94 181 GLY A O 1
ATOM 1446 N N . ALA A 1 182 ? 3.983 -2.103 -17.154 1.00 93.50 182 ALA A N 1
ATOM 1447 C CA . ALA A 1 182 ? 5.352 -2.625 -17.193 1.00 93.50 182 ALA A CA 1
ATOM 1448 C C . ALA A 1 182 ? 5.710 -3.433 -15.930 1.00 93.50 182 ALA A C 1
ATOM 1450 O O . ALA A 1 182 ? 6.424 -4.426 -16.019 1.00 93.50 182 ALA A O 1
ATOM 1451 N N . LEU A 1 183 ? 5.120 -3.114 -14.767 1.00 93.44 183 LEU A N 1
ATOM 1452 C CA . LEU A 1 183 ? 5.293 -3.915 -13.541 1.00 93.44 183 LEU A CA 1
ATOM 1453 C C . LEU A 1 183 ? 4.784 -5.361 -13.662 1.00 93.44 183 LEU A C 1
ATOM 1455 O O . LEU A 1 183 ? 5.103 -6.188 -12.809 1.00 93.44 183 LEU A O 1
ATOM 1459 N N . THR A 1 184 ? 3.970 -5.660 -14.675 1.00 88.81 184 THR A N 1
ATOM 1460 C CA . THR A 1 184 ? 3.425 -7.000 -14.947 1.00 88.81 184 THR A CA 1
ATOM 1461 C C . THR A 1 184 ? 4.040 -7.673 -16.172 1.00 88.81 184 THR A C 1
ATOM 1463 O O . THR A 1 184 ? 3.774 -8.846 -16.406 1.00 88.81 184 THR A O 1
ATOM 1466 N N . ARG A 1 185 ? 4.864 -6.949 -16.937 1.00 91.19 185 ARG A N 1
ATOM 1467 C CA . ARG A 1 185 ? 5.477 -7.393 -18.195 1.00 91.19 185 ARG A CA 1
ATOM 1468 C C . ARG A 1 185 ? 6.989 -7.224 -18.102 1.00 91.19 185 ARG A C 1
ATOM 1470 O O . ARG A 1 185 ? 7.560 -6.297 -18.662 1.00 91.19 185 ARG A O 1
ATOM 1477 N N . VAL A 1 186 ? 7.609 -8.085 -17.303 1.00 91.31 186 VAL A N 1
ATOM 1478 C CA . VAL A 1 186 ? 9.066 -8.124 -17.140 1.00 91.31 186 VAL A CA 1
ATOM 1479 C C . VAL A 1 186 ? 9.634 -9.045 -18.209 1.00 91.31 186 VAL A C 1
ATOM 1481 O O . VAL A 1 186 ? 9.134 -10.156 -18.358 1.00 91.31 186 VAL A O 1
ATOM 1484 N N . VAL A 1 187 ? 10.675 -8.597 -18.908 1.00 91.25 187 VAL A N 1
ATOM 1485 C CA . VAL A 1 187 ? 11.407 -9.382 -19.910 1.00 91.25 187 VAL A CA 1
ATOM 1486 C C . VAL A 1 187 ? 12.786 -9.720 -19.325 1.00 91.25 187 VAL A C 1
ATOM 1488 O O . VAL A 1 187 ? 13.681 -8.878 -19.380 1.00 91.25 187 VAL A O 1
ATOM 1491 N N . PRO A 1 188 ? 12.974 -10.893 -18.679 1.00 91.50 188 PRO A N 1
ATOM 1492 C CA . PRO A 1 188 ? 14.212 -11.204 -17.960 1.00 91.50 188 PRO A CA 1
ATOM 1493 C C . PRO A 1 188 ? 15.469 -11.189 -18.837 1.00 91.50 188 PRO A C 1
ATOM 1495 O O . PRO A 1 188 ? 16.507 -10.718 -18.377 1.00 91.50 188 PRO A O 1
ATOM 1498 N N . SER A 1 189 ? 15.358 -11.637 -20.092 1.00 89.94 189 SER A N 1
ATOM 1499 C CA . SER A 1 189 ? 16.452 -11.650 -21.077 1.00 89.94 189 SER A CA 1
ATOM 1500 C C . SER A 1 189 ? 16.995 -10.258 -21.408 1.00 89.94 189 SER A C 1
ATOM 1502 O O . SER A 1 189 ? 18.166 -10.123 -21.738 1.00 89.94 189 SER A O 1
ATOM 1504 N N . HIS A 1 190 ? 16.168 -9.219 -21.263 1.00 89.88 190 HIS A N 1
ATOM 1505 C CA . HIS A 1 190 ? 16.504 -7.823 -21.568 1.00 89.88 190 HIS A CA 1
ATOM 1506 C C . HIS A 1 190 ? 16.821 -7.003 -20.303 1.00 89.88 190 HIS A C 1
ATOM 1508 O O . HIS A 1 190 ? 16.856 -5.771 -20.317 1.00 89.88 190 HIS A O 1
ATOM 1514 N N . LEU A 1 191 ? 17.037 -7.685 -19.177 1.00 91.69 191 LEU A N 1
ATOM 1515 C CA . LEU A 1 191 ? 17.491 -7.102 -17.917 1.00 91.69 191 LEU A CA 1
ATOM 1516 C C . LEU A 1 191 ? 18.883 -7.647 -17.562 1.00 91.69 191 LEU A C 1
ATOM 1518 O O . LEU A 1 191 ? 19.587 -8.186 -18.404 1.00 91.69 191 LEU A O 1
ATOM 1522 N N . MET A 1 192 ? 19.322 -7.449 -16.318 1.00 93.31 192 MET A N 1
ATOM 1523 C CA . MET A 1 192 ? 20.690 -7.769 -15.882 1.00 93.31 192 MET A CA 1
ATOM 1524 C C . MET A 1 192 ? 20.725 -8.703 -14.664 1.00 93.31 192 MET A C 1
ATOM 1526 O O . MET A 1 192 ? 21.680 -8.673 -13.891 1.00 93.31 192 MET A O 1
ATOM 1530 N N . ASP A 1 193 ? 19.667 -9.490 -14.434 1.00 94.62 193 ASP A N 1
ATOM 1531 C CA . ASP A 1 193 ? 19.587 -10.398 -13.284 1.00 94.62 193 ASP A CA 1
ATOM 1532 C C . ASP A 1 193 ? 19.888 -11.852 -13.701 1.00 94.62 193 ASP A C 1
ATOM 1534 O O . ASP A 1 193 ? 18.995 -12.532 -14.215 1.00 94.62 193 ASP A O 1
ATOM 1538 N N . PRO A 1 194 ? 21.110 -12.370 -13.456 1.00 94.69 194 PRO A N 1
ATOM 1539 C CA . PRO A 1 194 ? 21.491 -13.726 -13.851 1.00 94.69 194 PRO A CA 1
ATOM 1540 C C . PRO A 1 194 ? 20.760 -14.821 -13.063 1.00 94.69 194 PRO A C 1
ATOM 1542 O O . PRO A 1 194 ? 20.854 -15.995 -13.406 1.00 94.69 194 PRO A O 1
ATOM 1545 N N . SER A 1 195 ? 20.035 -14.469 -11.992 1.00 95.50 195 SER A N 1
ATOM 1546 C CA . SER A 1 195 ? 19.166 -15.418 -11.289 1.00 95.50 195 SER A CA 1
ATOM 1547 C C . SER A 1 195 ? 17.811 -15.609 -11.975 1.00 95.50 195 SER A C 1
ATOM 1549 O O . SER A 1 195 ? 17.117 -16.584 -11.688 1.00 95.50 195 SER A O 1
ATOM 1551 N N . LEU A 1 196 ? 17.434 -14.685 -12.866 1.00 94.00 196 LEU A N 1
ATOM 1552 C CA . LEU A 1 196 ? 16.182 -14.720 -13.623 1.00 94.00 196 LEU A CA 1
ATOM 1553 C C . LEU A 1 196 ? 16.379 -15.125 -15.087 1.00 94.00 196 LEU A C 1
ATOM 1555 O O . LEU A 1 196 ? 15.411 -15.544 -15.718 1.00 94.00 196 LEU A O 1
ATOM 1559 N N . PHE A 1 197 ? 17.595 -15.007 -15.621 1.00 93.12 197 PHE A N 1
ATOM 1560 C CA . PHE A 1 197 ? 17.928 -15.414 -16.981 1.00 93.12 197 PHE A CA 1
ATOM 1561 C C . PHE A 1 197 ? 19.376 -15.917 -17.064 1.00 93.12 197 PHE A C 1
ATOM 1563 O O . PHE A 1 197 ? 20.285 -15.286 -16.525 1.00 93.12 197 PHE A O 1
ATOM 1570 N N . ASP A 1 198 ? 19.603 -17.058 -17.720 1.00 92.44 198 ASP A N 1
ATOM 1571 C CA . ASP A 1 198 ? 20.939 -17.652 -17.837 1.00 92.44 198 ASP A CA 1
ATOM 1572 C C . ASP A 1 198 ? 21.726 -17.019 -18.988 1.00 92.44 198 ASP A C 1
ATOM 1574 O O . ASP A 1 198 ? 21.713 -17.491 -20.121 1.00 92.44 198 ASP A O 1
ATOM 1578 N N . PHE A 1 199 ? 22.443 -15.942 -18.676 1.00 91.69 199 PHE A N 1
ATOM 1579 C CA . PHE A 1 199 ? 23.334 -15.285 -19.631 1.00 91.69 199 PHE A CA 1
ATOM 1580 C C . PHE A 1 199 ? 24.621 -16.078 -19.917 1.00 91.69 199 PHE A C 1
ATOM 1582 O O . PHE A 1 199 ? 25.319 -15.770 -20.879 1.00 91.69 199 PHE A O 1
ATOM 1589 N N . THR A 1 200 ? 24.985 -17.055 -19.074 1.00 94.06 200 THR A N 1
ATOM 1590 C CA . THR A 1 200 ? 26.281 -17.752 -19.175 1.00 94.06 200 THR A CA 1
ATOM 1591 C C . THR A 1 200 ? 26.246 -18.836 -20.243 1.00 94.06 200 THR A C 1
ATOM 1593 O O . THR A 1 200 ? 27.222 -19.002 -20.971 1.00 94.06 200 THR A O 1
ATOM 1596 N N . ASN A 1 201 ? 25.123 -19.546 -20.349 1.00 92.44 201 ASN A N 1
ATOM 1597 C CA . ASN A 1 201 ? 24.937 -20.644 -21.297 1.00 92.44 201 ASN A CA 1
ATOM 1598 C C . ASN A 1 201 ? 24.045 -20.241 -22.484 1.00 92.44 201 ASN A C 1
ATOM 1600 O O . ASN A 1 201 ? 23.256 -21.049 -22.967 1.00 92.44 201 ASN A O 1
ATOM 1604 N N . LEU A 1 202 ? 24.142 -18.987 -22.941 1.00 89.56 202 LEU A N 1
ATOM 1605 C CA . LEU A 1 202 ? 23.427 -18.531 -24.133 1.00 89.56 202 LEU A CA 1
ATOM 1606 C C . LEU A 1 202 ? 23.943 -19.250 -25.383 1.00 89.56 202 LEU A C 1
ATOM 1608 O O . LEU A 1 202 ? 25.136 -19.219 -25.688 1.00 89.56 202 LEU A O 1
ATOM 1612 N N . GLU A 1 203 ? 23.022 -19.846 -26.132 1.00 86.81 203 GLU A N 1
ATOM 1613 C CA . GLU A 1 203 ? 23.298 -20.508 -27.404 1.00 86.81 203 GLU A CA 1
ATOM 1614 C C . GLU A 1 203 ? 22.632 -19.755 -28.559 1.00 86.81 203 GLU A C 1
ATOM 1616 O O . GLU A 1 203 ? 21.625 -19.066 -28.391 1.00 86.81 203 GLU A O 1
ATOM 1621 N N . VAL A 1 204 ? 23.203 -19.887 -29.756 1.00 86.38 204 VAL A N 1
ATOM 1622 C CA . VAL A 1 204 ? 22.596 -19.343 -30.973 1.00 86.38 204 VAL A CA 1
ATOM 1623 C C . VAL A 1 204 ? 21.474 -20.283 -31.410 1.00 86.38 204 VAL A C 1
ATOM 1625 O O . VAL A 1 204 ? 21.752 -21.364 -31.926 1.00 86.38 204 VAL A O 1
ATOM 1628 N N . ASP A 1 205 ? 20.223 -19.853 -31.243 1.00 81.56 205 ASP A N 1
ATOM 1629 C CA . ASP A 1 205 ? 19.034 -20.576 -31.707 1.00 81.56 205 ASP A CA 1
ATOM 1630 C C . ASP A 1 205 ? 18.254 -19.749 -32.748 1.00 81.56 205 ASP A C 1
ATOM 1632 O O . ASP A 1 205 ? 17.442 -18.892 -32.395 1.00 81.56 205 ASP A O 1
ATOM 1636 N N . PRO A 1 206 ? 18.464 -19.998 -34.054 1.00 76.50 206 PRO A N 1
ATOM 1637 C CA . PRO A 1 206 ? 17.728 -19.316 -35.116 1.00 76.50 206 PRO A CA 1
ATOM 1638 C C . PRO A 1 206 ? 16.212 -19.582 -35.122 1.00 76.50 206 PRO A C 1
ATOM 1640 O O . PRO A 1 206 ? 15.492 -18.889 -35.839 1.00 76.50 206 PRO A O 1
ATOM 1643 N N . ALA A 1 207 ? 15.719 -20.589 -34.390 1.00 74.00 207 ALA A N 1
ATOM 1644 C CA . ALA A 1 207 ? 14.298 -20.930 -34.323 1.00 74.00 207 ALA A CA 1
ATOM 1645 C C . ALA A 1 207 ? 13.552 -20.213 -33.183 1.00 74.00 207 ALA A C 1
ATOM 1647 O O . ALA A 1 207 ? 12.328 -20.095 -33.257 1.00 74.00 207 ALA A O 1
ATOM 1648 N N . ASN A 1 208 ? 14.261 -19.712 -32.166 1.00 68.31 208 ASN A N 1
ATOM 1649 C CA . ASN A 1 208 ? 13.694 -18.982 -31.032 1.00 68.31 208 ASN A CA 1
ATOM 1650 C C . ASN A 1 208 ? 14.305 -17.577 -30.930 1.00 68.31 208 ASN A C 1
ATOM 1652 O O . ASN A 1 208 ? 15.209 -17.309 -30.137 1.00 68.31 208 ASN A O 1
ATOM 1656 N N . PHE A 1 209 ? 13.826 -16.681 -31.790 1.00 64.12 209 PHE A N 1
ATOM 1657 C CA . PHE A 1 209 ? 14.351 -15.326 -31.915 1.00 64.12 209 PHE A CA 1
ATOM 1658 C C . PHE A 1 209 ? 13.774 -14.396 -30.831 1.00 64.12 209 PHE A C 1
ATOM 1660 O O . PHE A 1 209 ? 12.855 -13.623 -31.079 1.00 64.12 209 PHE A O 1
ATOM 1667 N N . GLU A 1 210 ? 14.332 -14.475 -29.622 1.00 64.12 210 GLU A N 1
ATOM 1668 C CA . GLU A 1 210 ? 14.230 -13.449 -28.567 1.00 64.12 210 GLU A CA 1
ATOM 1669 C C . GLU A 1 210 ? 15.577 -12.705 -28.439 1.00 64.12 210 GLU A C 1
ATOM 1671 O O . GLU A 1 210 ? 16.171 -12.621 -27.363 1.00 64.12 210 GLU A O 1
ATOM 1676 N N . GLY A 1 211 ? 16.117 -12.272 -29.583 1.00 68.06 211 GLY A N 1
ATOM 1677 C CA . GLY A 1 211 ? 17.437 -11.648 -29.701 1.00 68.06 211 GLY A CA 1
ATOM 1678 C C . GLY A 1 211 ? 17.445 -10.141 -29.433 1.00 68.06 211 GLY A C 1
ATOM 1679 O O . GLY A 1 211 ? 16.460 -9.564 -28.985 1.00 68.06 211 GLY A O 1
ATOM 1680 N N . ASP A 1 212 ? 18.579 -9.502 -29.725 1.00 75.88 212 ASP A N 1
ATOM 1681 C CA . ASP A 1 212 ? 18.744 -8.050 -29.614 1.00 75.88 212 ASP A CA 1
ATOM 1682 C C . ASP A 1 212 ? 17.937 -7.320 -30.698 1.00 75.88 212 ASP A C 1
ATOM 1684 O O . ASP A 1 212 ? 18.334 -7.283 -31.863 1.00 75.88 212 ASP A O 1
ATOM 1688 N N . MET A 1 213 ? 16.804 -6.754 -30.282 1.00 71.12 213 MET A N 1
ATOM 1689 C CA . MET A 1 213 ? 15.891 -5.952 -31.102 1.00 71.12 213 MET A CA 1
ATOM 1690 C C . MET A 1 213 ? 16.004 -4.4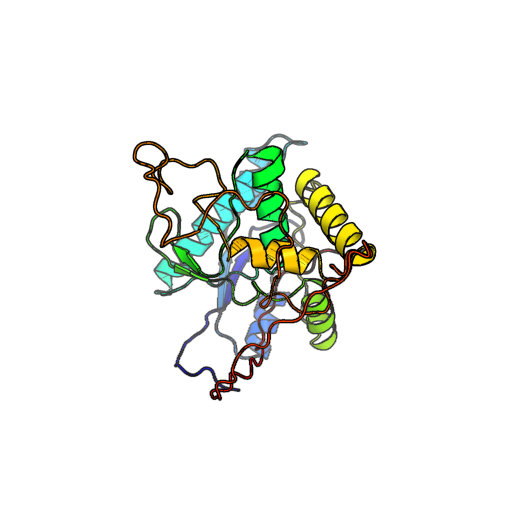56 -30.784 1.00 71.12 213 MET A C 1
ATOM 1692 O O . MET A 1 213 ? 15.085 -3.702 -31.083 1.00 71.12 213 MET A O 1
ATOM 1696 N N . ALA A 1 214 ? 17.087 -3.997 -30.139 1.00 61.09 214 ALA A N 1
ATOM 1697 C CA . ALA A 1 214 ? 17.158 -2.679 -29.490 1.00 61.09 214 ALA A CA 1
ATOM 1698 C C . ALA A 1 214 ? 16.852 -1.457 -30.385 1.00 61.09 214 ALA A C 1
ATOM 1700 O O . ALA A 1 214 ? 16.633 -0.365 -29.857 1.00 61.09 214 ALA A O 1
ATOM 1701 N N . PHE A 1 215 ? 16.845 -1.621 -31.710 1.00 67.00 215 PHE A N 1
ATOM 1702 C CA . PHE A 1 215 ? 16.522 -0.574 -32.686 1.00 67.00 215 PHE A CA 1
ATOM 1703 C C . PHE A 1 215 ? 15.416 -0.965 -33.673 1.00 67.00 215 PHE A C 1
ATOM 1705 O O . PHE A 1 215 ? 15.151 -0.212 -34.611 1.00 67.00 215 PHE A O 1
ATOM 1712 N N . ASP A 1 216 ? 14.791 -2.123 -33.481 1.00 72.31 216 ASP A N 1
ATOM 1713 C CA . ASP A 1 216 ? 13.697 -2.576 -34.326 1.00 72.31 216 ASP A CA 1
ATOM 1714 C C . ASP A 1 216 ? 12.379 -1.943 -33.867 1.00 72.31 216 ASP A C 1
ATOM 1716 O O . ASP A 1 216 ? 12.204 -1.554 -32.710 1.00 72.31 216 ASP A O 1
ATOM 1720 N N . GLU A 1 217 ? 11.437 -1.807 -34.797 1.00 66.38 217 GLU A N 1
ATOM 1721 C CA . GLU A 1 217 ? 10.141 -1.195 -34.522 1.00 66.38 217 GLU A CA 1
ATOM 1722 C C . GLU A 1 217 ? 9.307 -2.128 -33.624 1.00 66.38 217 GLU A C 1
ATOM 1724 O O . GLU A 1 217 ? 8.731 -3.123 -34.074 1.00 66.38 217 GLU A O 1
ATOM 1729 N N . GLU A 1 218 ? 9.264 -1.836 -32.322 1.00 63.06 218 GLU A N 1
ATOM 1730 C CA . GLU A 1 218 ? 8.472 -2.611 -31.371 1.00 63.06 218 GLU A CA 1
ATOM 1731 C C . GLU A 1 218 ? 6.977 -2.323 -31.557 1.00 63.06 218 GLU A C 1
ATOM 1733 O O . GLU A 1 218 ? 6.443 -1.287 -31.151 1.00 63.06 218 GLU A O 1
ATOM 1738 N N . THR A 1 219 ? 6.248 -3.282 -32.124 1.00 57.06 219 THR A N 1
ATOM 1739 C CA . THR A 1 219 ? 4.786 -3.253 -32.064 1.00 57.06 219 THR A CA 1
ATOM 1740 C C . THR A 1 219 ? 4.336 -3.722 -30.684 1.00 57.06 219 THR A C 1
ATOM 1742 O O . THR A 1 219 ? 4.605 -4.860 -30.302 1.00 57.06 219 THR A O 1
ATOM 1745 N N . PHE A 1 220 ? 3.607 -2.881 -29.947 1.00 60.56 220 PHE A N 1
ATOM 1746 C CA . PHE A 1 220 ? 2.999 -3.240 -28.662 1.00 60.56 220 PHE A CA 1
ATOM 1747 C C . PHE A 1 220 ? 1.495 -3.541 -28.816 1.00 60.56 220 PHE A C 1
ATOM 1749 O O . PHE A 1 220 ? 0.666 -2.696 -28.463 1.00 60.56 220 PHE A O 1
ATOM 1756 N N . PRO A 1 221 ? 1.094 -4.724 -29.317 1.00 52.72 221 PRO A N 1
ATOM 1757 C CA . PRO A 1 221 ? -0.311 -5.029 -29.605 1.00 52.72 221 PRO A CA 1
ATOM 1758 C C . PRO A 1 221 ? -1.210 -5.013 -28.356 1.00 52.72 221 PRO A C 1
ATOM 1760 O O . PRO A 1 221 ? -2.407 -4.753 -28.464 1.00 52.72 221 PRO A O 1
ATOM 1763 N N . ASP A 1 222 ? -0.635 -5.238 -27.169 1.00 55.25 222 ASP A N 1
ATOM 1764 C CA . ASP A 1 222 ? -1.362 -5.328 -25.894 1.00 55.25 222 ASP A CA 1
ATOM 1765 C C . ASP A 1 222 ? -1.410 -4.009 -25.101 1.00 55.25 222 ASP A C 1
ATOM 1767 O O . ASP A 1 222 ? -1.938 -3.952 -23.981 1.00 55.25 222 ASP A O 1
ATOM 1771 N N . LEU A 1 223 ? -0.829 -2.931 -25.633 1.00 52.09 223 LEU A N 1
ATOM 1772 C CA . LEU A 1 223 ? -0.915 -1.617 -25.012 1.00 52.09 223 LEU A CA 1
ATOM 1773 C C . LEU A 1 223 ? -2.227 -0.927 -25.423 1.00 52.09 223 LEU A C 1
ATOM 1775 O O . LEU A 1 223 ? -2.601 -0.949 -26.592 1.00 52.09 223 LEU A O 1
ATOM 1779 N N . PRO A 1 224 ? -2.951 -0.270 -24.495 1.00 50.19 224 PRO A N 1
ATOM 1780 C CA . PRO A 1 224 ? -4.110 0.527 -24.875 1.00 50.19 224 PRO A CA 1
ATOM 1781 C C . PRO A 1 224 ? -3.695 1.588 -25.909 1.00 50.19 224 PRO A C 1
ATOM 1783 O O . PRO A 1 224 ? -2.822 2.402 -25.609 1.00 50.19 224 PRO A O 1
ATOM 1786 N N . ASN A 1 225 ? -4.363 1.632 -27.071 1.00 46.88 225 ASN A N 1
ATOM 1787 C CA . ASN A 1 225 ? -4.117 2.574 -28.187 1.00 46.88 225 ASN A CA 1
ATOM 1788 C C . ASN A 1 225 ? -4.027 4.069 -27.797 1.00 46.88 225 ASN A C 1
ATOM 1790 O O . ASN A 1 225 ? -3.609 4.898 -28.596 1.00 46.88 225 ASN A O 1
ATOM 1794 N N . ASN A 1 226 ? -4.409 4.438 -26.573 1.00 43.28 226 ASN A N 1
ATOM 1795 C CA . ASN A 1 226 ? -4.383 5.810 -26.067 1.00 43.28 226 ASN A CA 1
ATOM 1796 C C . ASN A 1 226 ? -3.033 6.257 -25.476 1.00 43.28 226 ASN A C 1
ATOM 1798 O O . ASN A 1 226 ? -2.973 7.335 -24.891 1.00 43.28 226 ASN A O 1
ATOM 1802 N N . LEU A 1 227 ? -1.961 5.466 -25.587 1.00 44.00 227 LEU A N 1
ATOM 1803 C CA . LEU A 1 227 ? -0.646 5.847 -25.051 1.00 44.00 227 LEU A CA 1
ATOM 1804 C C . LEU A 1 227 ? 0.140 6.831 -25.925 1.00 44.00 227 LEU A C 1
ATOM 1806 O O . LEU A 1 227 ? 1.198 7.289 -25.498 1.00 44.00 227 LEU A O 1
ATOM 1810 N N . GLY A 1 228 ? -0.383 7.189 -27.103 1.00 37.94 228 GLY A N 1
ATOM 1811 C CA . GLY A 1 228 ? 0.209 8.223 -27.955 1.00 37.94 228 GLY A CA 1
ATOM 1812 C C . GLY A 1 228 ? 1.641 7.910 -28.393 1.00 37.94 228 GLY A C 1
ATOM 1813 O O . GLY A 1 228 ? 2.392 8.837 -28.669 1.00 37.94 228 GLY A O 1
ATOM 1814 N N . LEU A 1 229 ? 2.010 6.627 -28.441 1.00 42.81 229 LEU A N 1
ATOM 1815 C CA . LEU A 1 229 ? 3.286 6.135 -28.966 1.00 42.81 229 LEU A CA 1
ATOM 1816 C C . LEU A 1 229 ? 3.211 5.963 -30.493 1.00 42.81 229 LEU A C 1
ATOM 1818 O O . LEU A 1 229 ? 3.670 4.962 -31.026 1.00 42.81 229 LEU A O 1
ATOM 1822 N N . ASN A 1 230 ? 2.566 6.900 -31.192 1.00 36.06 230 ASN A N 1
ATOM 1823 C CA . ASN A 1 230 ? 2.792 7.023 -32.626 1.00 36.06 230 ASN A CA 1
ATOM 1824 C C . ASN A 1 230 ? 4.018 7.916 -32.756 1.00 36.06 230 ASN A C 1
ATOM 1826 O O . ASN A 1 230 ? 3.895 9.144 -32.732 1.00 36.06 230 ASN A O 1
ATOM 1830 N N . ASP A 1 231 ? 5.191 7.296 -32.812 1.00 38.00 231 ASP A N 1
ATOM 1831 C CA . ASP A 1 231 ? 6.380 7.981 -33.285 1.00 38.00 231 ASP A CA 1
ATOM 1832 C C . ASP A 1 231 ? 6.089 8.439 -34.721 1.00 38.00 231 ASP A C 1
ATOM 1834 O O . ASP A 1 231 ? 5.816 7.642 -35.615 1.00 38.00 231 ASP A O 1
ATOM 1838 N N . ASN A 1 232 ? 6.046 9.756 -34.928 1.00 34.75 232 ASN A N 1
ATOM 1839 C CA . ASN A 1 232 ? 5.930 10.366 -36.253 1.00 34.75 232 ASN A CA 1
ATOM 1840 C C . ASN A 1 232 ? 7.298 10.360 -36.951 1.00 34.75 232 ASN A C 1
ATOM 1842 O O . ASN A 1 232 ? 7.743 11.405 -37.422 1.00 34.75 232 ASN A O 1
ATOM 1846 N N . ASP A 1 233 ? 7.957 9.208 -37.016 1.00 33.59 233 ASP A N 1
ATOM 1847 C CA . ASP A 1 233 ? 9.110 9.016 -37.887 1.00 33.59 233 ASP A CA 1
ATOM 1848 C C . ASP A 1 233 ? 8.655 8.170 -39.082 1.00 33.59 233 ASP A C 1
ATOM 1850 O O . ASP A 1 233 ? 8.537 6.948 -39.039 1.00 33.59 233 ASP A O 1
ATOM 1854 N N . GLU A 1 234 ? 8.300 8.870 -40.162 1.00 36.19 234 GLU A N 1
ATOM 1855 C CA . GLU A 1 234 ? 7.900 8.287 -41.439 1.00 36.19 234 GLU A CA 1
ATOM 1856 C C . GLU A 1 234 ? 9.037 7.450 -42.047 1.00 36.19 234 GLU A C 1
ATOM 1858 O O . GLU A 1 234 ? 9.904 7.981 -42.741 1.00 36.19 234 GLU A O 1
ATOM 1863 N N . HIS A 1 235 ? 8.973 6.124 -41.919 1.00 30.58 235 HIS A N 1
ATOM 1864 C CA . HIS A 1 235 ? 9.622 5.223 -42.871 1.00 30.58 235 HIS A CA 1
ATOM 1865 C C . HIS A 1 235 ? 8.676 4.099 -43.330 1.00 30.58 235 HIS A C 1
ATOM 1867 O O . HIS A 1 235 ? 8.507 3.068 -42.700 1.00 30.58 235 HIS A O 1
ATOM 1873 N N . ALA A 1 236 ? 8.040 4.372 -44.476 1.00 29.55 236 ALA A N 1
ATOM 1874 C CA . ALA A 1 236 ? 7.367 3.484 -45.431 1.00 29.55 236 ALA A CA 1
ATOM 1875 C C . ALA A 1 236 ? 7.171 1.995 -45.047 1.00 29.55 236 ALA A C 1
ATOM 1877 O O . ALA A 1 236 ? 8.072 1.167 -45.181 1.00 29.55 236 ALA A O 1
ATOM 1878 N N . SER A 1 237 ? 5.921 1.632 -44.735 1.00 27.41 237 SER A N 1
ATOM 1879 C CA . SER A 1 237 ? 5.483 0.249 -44.513 1.00 27.41 237 SER A CA 1
ATOM 1880 C C . SER A 1 237 ? 5.512 -0.602 -45.792 1.00 27.41 237 SER A C 1
ATOM 1882 O O . SER A 1 237 ? 4.919 -0.216 -46.805 1.00 27.41 237 SER A O 1
ATOM 1884 N N . ALA A 1 238 ? 6.054 -1.818 -45.712 1.00 28.67 238 ALA A N 1
ATOM 1885 C CA . ALA A 1 238 ? 5.722 -2.911 -46.624 1.00 28.67 238 ALA A CA 1
ATOM 1886 C C . ALA A 1 238 ? 4.794 -3.906 -45.907 1.00 28.67 238 ALA A C 1
ATOM 1888 O O . ALA A 1 238 ? 5.162 -4.555 -44.933 1.00 28.67 238 ALA A O 1
ATOM 1889 N N . THR A 1 239 ? 3.562 -4.000 -46.397 1.00 29.19 239 THR A N 1
ATOM 1890 C CA . THR A 1 239 ? 2.462 -4.802 -45.854 1.00 29.19 239 THR A CA 1
ATOM 1891 C C . THR A 1 239 ? 2.769 -6.306 -45.857 1.00 29.19 239 THR A C 1
ATOM 1893 O O . THR A 1 239 ? 3.115 -6.864 -46.899 1.00 29.19 239 THR A O 1
ATOM 1896 N N . ARG A 1 240 ? 2.515 -7.003 -44.741 1.00 28.91 240 ARG A N 1
ATOM 1897 C CA . ARG A 1 240 ? 2.201 -8.444 -44.746 1.00 28.91 240 ARG A CA 1
ATOM 1898 C C . ARG A 1 240 ? 0.959 -8.711 -43.897 1.00 28.91 240 ARG A C 1
ATOM 1900 O O . ARG A 1 240 ? 0.856 -8.259 -42.764 1.00 28.91 240 ARG A O 1
ATOM 1907 N N . GLN A 1 241 ? -0.004 -9.401 -44.503 1.00 25.98 241 GLN A N 1
ATOM 1908 C CA . GLN A 1 241 ? -1.279 -9.801 -43.908 1.00 25.98 241 GLN A CA 1
ATOM 1909 C C . GLN A 1 241 ? -1.068 -10.869 -42.826 1.00 25.98 241 GLN A C 1
ATOM 1911 O O . GLN A 1 241 ? -0.381 -11.859 -43.071 1.00 25.98 241 GLN A O 1
ATOM 1916 N N . ALA A 1 242 ? -1.717 -10.700 -41.673 1.00 27.38 242 ALA A N 1
ATOM 1917 C CA . ALA A 1 242 ? -1.901 -11.756 -40.677 1.00 27.38 242 ALA A CA 1
ATOM 1918 C C . ALA A 1 242 ? -3.245 -12.478 -40.913 1.00 27.38 242 ALA A C 1
ATOM 1920 O O . ALA A 1 242 ? -4.21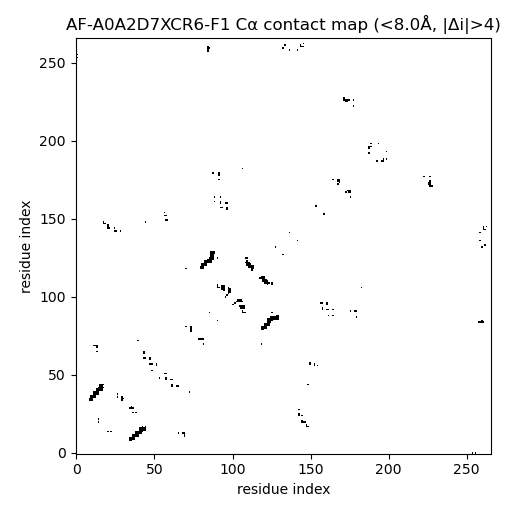5 -11.822 -41.314 1.00 27.38 242 ALA A O 1
ATOM 1921 N N . PRO A 1 243 ? -3.343 -13.801 -40.679 1.00 27.11 243 PRO A N 1
ATOM 1922 C CA . PRO A 1 243 ? -4.609 -14.511 -40.766 1.00 27.11 243 PRO A CA 1
ATOM 1923 C C . PRO A 1 243 ? -5.441 -14.315 -39.491 1.00 27.11 243 PRO A C 1
ATOM 1925 O O . PRO A 1 243 ? -4.921 -14.113 -38.396 1.00 27.11 243 PRO A O 1
ATOM 1928 N N . ALA A 1 244 ? -6.758 -14.361 -39.674 1.00 29.20 244 ALA A N 1
ATOM 1929 C CA . ALA A 1 244 ? -7.767 -14.164 -38.644 1.00 29.20 244 ALA A CA 1
ATOM 1930 C C . ALA A 1 244 ? -7.982 -15.418 -37.785 1.00 29.20 244 ALA A C 1
ATOM 1932 O O . ALA A 1 244 ? -8.134 -16.505 -38.334 1.00 29.20 244 ALA A O 1
ATOM 1933 N N . GLU A 1 245 ? -8.151 -15.236 -36.472 1.00 27.64 245 GLU A N 1
ATOM 1934 C CA . GLU A 1 245 ? -8.817 -16.211 -35.602 1.00 27.64 245 GLU A CA 1
ATOM 1935 C C . GLU A 1 245 ? -9.770 -15.534 -34.603 1.00 27.64 245 GLU A C 1
ATOM 1937 O O . GLU A 1 245 ? -9.598 -14.396 -34.168 1.00 27.64 245 GLU A O 1
ATOM 1942 N N . THR A 1 246 ? -10.846 -16.256 -34.310 1.00 26.33 246 THR A N 1
ATOM 1943 C CA . THR A 1 246 ? -12.104 -15.819 -33.702 1.00 26.33 246 THR A CA 1
ATOM 1944 C C . THR A 1 246 ? -12.257 -16.286 -32.246 1.00 26.33 246 THR A C 1
ATOM 1946 O O . THR A 1 246 ? -12.276 -17.492 -32.054 1.00 26.33 246 THR A O 1
ATOM 1949 N N . SER A 1 247 ? -12.522 -15.346 -31.311 1.00 29.02 247 SER A N 1
ATOM 1950 C CA . SER A 1 247 ? -13.451 -15.367 -30.131 1.00 29.02 247 SER A CA 1
ATOM 1951 C C . SER A 1 247 ? -13.445 -16.575 -29.146 1.00 29.02 247 SER A C 1
ATOM 1953 O O . SER A 1 247 ? -12.862 -17.602 -29.451 1.00 29.02 247 SER A O 1
ATOM 1955 N N . PRO A 1 248 ? -14.182 -16.608 -28.005 1.00 33.69 248 PRO A N 1
ATOM 1956 C CA . PRO A 1 248 ? -14.773 -15.574 -27.139 1.00 33.69 248 PRO A CA 1
ATOM 1957 C C . PRO A 1 248 ? -14.341 -15.728 -25.655 1.00 33.69 248 PRO A C 1
ATOM 1959 O O . PRO A 1 248 ? -14.122 -16.832 -25.175 1.00 33.69 248 PRO A O 1
ATOM 1962 N N . THR A 1 249 ? -14.374 -14.665 -24.849 1.00 27.72 249 THR A N 1
ATOM 1963 C CA . THR A 1 249 ? -15.116 -14.654 -23.563 1.00 27.72 249 THR A CA 1
ATOM 1964 C C . THR A 1 249 ? -15.015 -13.288 -22.895 1.00 27.72 249 THR A C 1
ATOM 1966 O O . THR A 1 249 ? -13.943 -12.729 -22.686 1.00 27.72 249 THR A O 1
ATOM 1969 N N . GLY A 1 250 ? -16.180 -12.731 -22.571 1.00 37.34 250 GLY A N 1
ATOM 1970 C CA . GLY A 1 250 ? -16.295 -11.455 -21.891 1.00 37.34 250 GLY A CA 1
ATOM 1971 C C . GLY A 1 250 ? -15.895 -11.552 -20.426 1.00 37.34 250 GLY A C 1
ATOM 1972 O O . GLY A 1 250 ? -16.397 -12.388 -19.680 1.00 37.34 250 GLY A O 1
ATOM 1973 N N . GLN A 1 251 ? -15.085 -10.596 -19.990 1.00 24.98 251 GLN A N 1
ATOM 1974 C CA . GLN A 1 251 ? -15.006 -10.207 -18.593 1.00 24.98 251 GLN A CA 1
ATOM 1975 C C . GLN A 1 251 ? -15.317 -8.718 -18.494 1.00 24.98 251 GLN A C 1
ATOM 1977 O O . GLN A 1 251 ? -14.483 -7.848 -18.727 1.00 24.98 251 GLN A O 1
ATOM 1982 N N . ARG A 1 252 ? -16.577 -8.421 -18.161 1.00 24.52 252 ARG A N 1
ATOM 1983 C CA . ARG A 1 252 ? -16.971 -7.093 -17.693 1.00 24.52 252 ARG A CA 1
ATOM 1984 C C . ARG A 1 252 ? -16.474 -6.941 -16.259 1.00 24.52 252 ARG A C 1
ATOM 1986 O O . ARG A 1 252 ? -17.022 -7.553 -15.345 1.00 24.52 252 ARG A O 1
ATOM 1993 N N . ILE A 1 253 ? -15.438 -6.130 -16.073 1.00 27.33 253 ILE A N 1
ATOM 1994 C CA . ILE A 1 253 ? -14.961 -5.715 -14.753 1.00 27.33 253 ILE A CA 1
ATOM 1995 C C . ILE A 1 253 ? -15.922 -4.637 -14.229 1.00 27.33 253 ILE A C 1
ATOM 1997 O O . ILE A 1 253 ? -16.072 -3.583 -14.839 1.00 27.33 253 ILE A O 1
ATOM 2001 N N . ILE A 1 254 ? -16.597 -4.919 -13.111 1.00 26.53 254 ILE A N 1
ATOM 2002 C CA . ILE A 1 254 ? -17.461 -3.976 -12.383 1.00 26.53 254 ILE A CA 1
ATOM 2003 C C . ILE A 1 254 ? -16.804 -3.710 -11.019 1.00 26.53 254 ILE A C 1
ATOM 2005 O O . ILE A 1 254 ? -16.614 -4.674 -10.273 1.00 26.53 254 ILE A O 1
ATOM 2009 N N . PRO A 1 255 ? -16.457 -2.461 -10.658 1.00 26.98 255 PRO A N 1
ATOM 2010 C CA . PRO A 1 255 ? -15.849 -2.169 -9.363 1.00 26.98 255 PRO A CA 1
ATOM 2011 C C . PRO A 1 255 ? -16.893 -2.139 -8.233 1.00 26.98 255 PRO A C 1
ATOM 2013 O O . PRO A 1 255 ? -18.027 -1.694 -8.424 1.00 26.98 255 PRO A O 1
ATOM 2016 N N . LEU A 1 256 ? -16.491 -2.615 -7.048 1.00 25.31 256 LEU A N 1
ATOM 2017 C CA . LEU A 1 256 ? -17.241 -2.534 -5.792 1.00 25.31 256 LEU A CA 1
ATOM 2018 C C . LEU A 1 256 ? -16.395 -1.831 -4.714 1.00 25.31 256 LEU A C 1
ATOM 2020 O O . LEU A 1 256 ? -15.171 -1.933 -4.696 1.00 25.31 256 LEU A O 1
ATOM 2024 N N . ASN A 1 257 ? -17.102 -1.127 -3.837 1.00 27.36 257 ASN A N 1
ATOM 2025 C CA . ASN A 1 257 ? -16.647 -0.104 -2.892 1.00 27.36 257 ASN A CA 1
ATOM 2026 C C . ASN A 1 257 ? -15.781 -0.630 -1.749 1.00 27.36 257 ASN A C 1
ATOM 2028 O O . ASN A 1 257 ? -16.229 -1.557 -1.085 1.00 27.36 257 ASN A O 1
ATOM 2032 N N . VAL A 1 258 ? -14.677 0.062 -1.425 1.00 31.77 258 VAL A N 1
ATOM 2033 C CA . VAL A 1 258 ? -14.170 0.242 -0.046 1.00 31.77 258 VAL A CA 1
ATOM 2034 C C . VAL A 1 258 ? -13.370 1.556 0.042 1.00 31.77 258 VAL A C 1
ATOM 2036 O O . VAL A 1 258 ? -12.613 1.889 -0.867 1.00 31.77 258 VAL A O 1
ATOM 2039 N N . VAL A 1 259 ? -13.579 2.278 1.145 1.00 28.27 259 VAL A N 1
ATOM 2040 C CA . VAL A 1 259 ? -13.010 3.575 1.552 1.00 28.27 259 VAL A CA 1
ATOM 2041 C C . VAL A 1 259 ? -11.499 3.478 1.826 1.00 28.27 259 VAL A C 1
ATOM 2043 O O . VAL A 1 259 ? -11.050 2.550 2.497 1.00 28.27 259 VAL A O 1
ATOM 2046 N N . GLY A 1 260 ? -10.720 4.444 1.330 1.00 25.69 260 GLY A N 1
ATOM 2047 C CA . GLY A 1 260 ? -9.283 4.597 1.581 1.00 25.69 260 GLY A CA 1
ATOM 2048 C C . GLY A 1 260 ? -8.895 6.075 1.700 1.00 25.69 260 GLY A C 1
ATOM 2049 O O . GLY A 1 260 ? -9.525 6.920 1.070 1.00 25.69 260 GLY A O 1
ATOM 2050 N N . ASP A 1 261 ? -7.900 6.342 2.551 1.00 31.39 261 ASP A N 1
ATOM 2051 C CA . ASP A 1 261 ? -7.329 7.642 2.949 1.00 31.39 261 ASP A CA 1
ATOM 2052 C C . ASP A 1 261 ? -7.274 8.699 1.826 1.00 31.39 261 ASP A C 1
ATOM 2054 O O . ASP A 1 261 ? -6.563 8.531 0.838 1.00 31.39 261 ASP A O 1
ATOM 2058 N N . LEU A 1 262 ? -7.956 9.834 2.021 1.00 30.36 262 LEU A N 1
ATOM 2059 C CA . LEU A 1 262 ? -7.900 11.007 1.140 1.00 30.36 262 LEU A CA 1
ATOM 2060 C C . LEU A 1 262 ? -7.401 12.218 1.924 1.00 30.36 262 LEU A C 1
ATOM 2062 O O . LEU A 1 262 ? -8.172 12.916 2.573 1.00 30.36 262 LEU A O 1
ATOM 2066 N N . GLN A 1 263 ? -6.095 12.473 1.862 1.00 31.33 263 GLN A N 1
ATOM 2067 C CA . GLN A 1 263 ? -5.423 13.506 2.661 1.00 31.33 263 GLN A CA 1
ATOM 2068 C C . GLN A 1 263 ? -4.909 14.723 1.872 1.00 31.33 263 GLN A C 1
ATOM 2070 O O . GLN A 1 263 ? -3.953 15.357 2.307 1.00 31.33 263 GLN A O 1
ATOM 2075 N N . LYS A 1 264 ? -5.499 15.118 0.737 1.00 34.19 264 LYS A N 1
ATOM 2076 C CA . LYS A 1 264 ? -5.020 16.326 0.026 1.00 34.19 264 LYS A CA 1
ATOM 2077 C C . LYS A 1 264 ? -6.123 17.214 -0.528 1.00 34.19 264 LYS A C 1
ATOM 2079 O O . LYS A 1 264 ? -6.289 17.294 -1.739 1.00 34.19 264 LYS A O 1
ATOM 2084 N N . LEU A 1 265 ? -6.828 17.915 0.360 1.00 29.11 265 LEU A N 1
ATOM 2085 C CA . LEU A 1 265 ? -7.478 19.191 0.044 1.00 29.11 265 LEU A CA 1
ATOM 2086 C C . LEU A 1 265 ? -7.334 20.148 1.234 1.00 29.11 265 LEU A C 1
ATOM 2088 O O . LEU A 1 265 ? -8.136 20.142 2.165 1.00 29.11 265 LEU A O 1
ATOM 2092 N N . GLY A 1 266 ? -6.261 20.926 1.152 1.00 29.59 266 GLY A N 1
ATOM 2093 C CA . GLY A 1 266 ? -5.899 22.117 1.906 1.00 29.59 266 GLY A CA 1
ATOM 2094 C C . GLY A 1 266 ? -4.763 22.763 1.132 1.00 29.59 266 GLY A C 1
ATOM 2095 O O . GLY A 1 266 ? -3.762 22.040 0.922 1.00 29.59 266 GLY A O 1
#

Radius of gyration: 23.12 Å; Cα contacts (8 Å, |Δi|>4): 229; chains: 1; bounding box: 51×43×69 Å

Secondary structure (DSSP, 8-state):
---SS-----EEEEE---TT--TTHHHHHHHHTT--EEEEE--HHHHHHHHSPTTS--HHHHHHHHHHHHHHHHHHTT-SEEE----HHHHHHHHHHHHHHHSS-----SEEE-TTSS-EEE-TTTTS-HHHHHHHHHHTTPPP----TTTT---HHHHHHHHHHHHHHHHSTTHHHHHHHHTT---GGGSS-TTTS--TT----TTS-----TTS----TTS-GGG-------------PPPP----------------------

Foldseek 3Di:
DDPPDDDADEAEEEDLVDPPFPPVQVVVVCVVVVHHYDYHYHNVLVVLPVPDDPPDQSCVSVVVVRVVVVVVVCVVVVHQAAEAQDAQLQQQLQQVCCVVPVVDRDGDDQWDADPVNRHIYGYLRNHPDPVVLVVVCVVVVPDATDDCSRPPPDPVSSVVSSVVLVVCCVVFPCVSVVVSVVSVVDDQVPDDDCVSPPPPPDDDDPVDPPDPCVPPDDDDVPDDPRRPPPPPPDDDDDDDDDDDDDDDDDDDDDDDDDHDHDDDDD

Sequence (266 aa):
SRAPFHFDIVAVNLDQKQPGFPEHVLPEYLESIGVPYHIENQDTYSVVTRVIPEGKTMCSLCSRLRRGILYRVATELGATKVALGHHRDDILATFFLNLFYGGRMKGMPPKLKSSDGKHIVIRPLAYLPEKDLIAYAKLKEFPIIPCSLCGSQENLKRQEINRMIGEWERKFPGRAMSVFGALTRVVPSHLMDPSLFDFTNLEVDPANFEGDMAFDEETFPDLPNNLGLNDNDEHASATRQAPAETSPTGQRIIPLNVVGDLQKLG

Mean predicted aligned error: 11.8 Å

Nearest PDB structures (foldseek):
  6scy-assembly1_B  TM=7.538E-01  e=1.509E-09  Methanococcus maripaludis S2
  5b4e-assembly1_A-2  TM=8.233E-01  e=2.011E-08  Thermus thermophilus HB27
  5ztb-assembly2_A  TM=8.013E-01  e=9.864E-09  Thermus thermophilus HB27
  5ztb-assembly3_C  TM=8.124E-01  e=4.099E-08  Thermus thermophilus HB27
  6scy-assembly1_A  TM=6.945E-01  e=2.011E-08  Methanococcus maripaludis S2